Protein 7D18 (pdb70)

B-factor: mean 18.6, std 9.11, range [9.5, 63.04]

Solvent-accessible surface area: 12490 Å² total; per-residue (Å²): 156,174,188,93,102,90,165,125,101,84,42,160,5,75,0,114,30,0,46,76,15,0,110,95,0,14,80,41,0,55,61,0,57,4,70,8,96,9,7,56,111,0,12,48,20,0,70,90,58,0,99,55,0,69,92,98,69,65,33,46,66,8,127,20,76,6,56,18,75,49,35,140,30,80,0,78,0,1,0,0,51,3,74,25,153,88,114,6,10,0,0,0,0,0,4,0,2,5,13,50,61,35,96,124,71,105,3,14,0,0,0,4,0,0,0,0,0,0,0,0,0,16,0,0,50,24,8,80,68,80,78,15,113,8,10,16,0,33,0,0,0,0,0,0,9,9,10,8,122,77,99,48,98,103,8,3,13,12,0,0,83,51,0,0,44,70,3,57,167,90,20,24,21,168,88,10,63,0,0,0,1,1,9,2,0,0,7,127,112,9,21,0,3,82,0,68,60,3,31,92,56,0,3,93,25,0,113,76,0,1,119,78,34,66,22,62,85,61,16,33,144,57,90,54,60,11,109,2,1,0,48,3,0,34,161,100,66,9,31,0,0,1,0,1,1,45,49,4,21,78,168,67,205,90,45,100,70,1,42,28,61,37,44,76,0,36,27,84,34,3,23,18,114,3,0,32,2,0,0,11,0,0,10,17,0,16,90,18,1,34,149,133,59

Structure (mmCIF, N/CA/C/O backbone):
data_7D18
#
_entry.id   7D18
#
_cell.length_a   37.044
_cell.length_b   78.330
_cell.length_c   44.892
_cell.angle_alpha   90.000
_cell.angle_beta   111.150
_cell.angle_gamma   90.000
#
_symmetry.space_group_name_H-M   'P 1 21 1'
#
loop_
_entity.id
_entity.type
_entity.pdbx_description
1 polymer 'Peptidase M28'
2 non-polymer 'ZINC ION'
3 non-polymer 'SODIUM ION'
4 non-polymer 'SULFATE ION'
5 non-polymer GLYCEROL
6 non-polymer 2-AMINO-2-HYDROXYMETHYL-PROPANE-1,3-DIOL
7 water water
#
loop_
_atom_site.group_PDB
_atom_site.id
_atom_site.type_symbol
_atom_site.label_atom_id
_atom_site.label_alt_id
_atom_site.label_comp_id
_atom_site.label_asym_id
_atom_site.label_entity_id
_atom_site.label_seq_id
_atom_site.pdbx_PDB_ins_code
_atom_site.Cartn_x
_atom_site.Cartn_y
_atom_site.Cartn_z
_atom_site.occupancy
_atom_site.B_iso_or_equiv
_atom_site.auth_seq_id
_atom_site.auth_comp_id
_atom_site.auth_asym_id
_atom_site.auth_atom_id
_atom_site.pdbx_PDB_model_num
ATOM 1 N N . ALA A 1 1 ? 24.279 46.357 57.904 1.00 16.12 16 ALA A N 1
ATOM 2 C CA . ALA A 1 1 ? 23.144 46.502 56.992 1.00 16.21 16 ALA A CA 1
ATOM 3 C C . ALA A 1 1 ? 22.710 45.144 56.457 1.00 15.92 16 ALA A C 1
ATOM 4 O O . ALA A 1 1 ? 23.536 44.226 56.341 1.00 18.67 16 ALA A O 1
ATOM 6 N N . GLN A 1 2 ? 21.427 44.992 56.127 1.00 16.46 17 GLN A N 1
ATOM 7 C CA . GLN A 1 2 ? 20.997 43.722 55.565 1.00 19.30 17 GLN A CA 1
ATOM 8 C C . GLN A 1 2 ? 19.746 43.933 54.738 1.00 19.66 1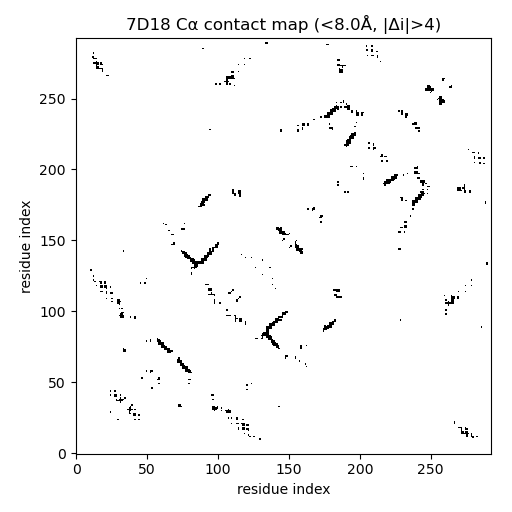7 GLN A C 1
ATOM 9 O O . GLN A 1 2 ? 18.993 44.892 54.942 1.00 20.91 17 GLN A O 1
ATOM 15 N N . LYS A 1 3 ? 19.545 43.021 53.792 1.00 21.87 18 LYS A N 1
ATOM 16 C CA . LYS A 1 3 ? 18.319 43.023 53.019 1.00 24.22 18 LYS A CA 1
ATOM 17 C C . LYS A 1 3 ? 17.141 42.770 53.945 1.00 25.28 18 LYS A C 1
ATOM 18 O O . LYS A 1 3 ? 17.247 42.046 54.939 1.00 25.92 18 LYS A O 1
ATOM 24 N N . ALA A 1 4 ? 16.014 43.383 53.622 1.00 24.21 19 ALA A N 1
ATOM 25 C CA . ALA A 1 4 ? 14.786 43.059 54.327 1.00 25.95 19 ALA A CA 1
ATOM 26 C C . ALA A 1 4 ? 14.408 41.615 54.009 1.00 28.65 19 ALA A C 1
ATOM 27 O O . ALA A 1 4 ? 14.441 41.212 52.840 1.00 31.63 19 ALA A O 1
ATOM 29 N N . PRO A 1 5 ? 14.082 40.798 55.006 1.00 30.93 20 PRO A N 1
ATOM 30 C CA . PRO A 1 5 ? 13.734 39.401 54.714 1.00 32.33 20 PRO A CA 1
ATOM 31 C C . PRO A 1 5 ? 12.404 39.302 53.975 1.00 32.89 20 PRO A C 1
ATOM 32 O O . PRO A 1 5 ? 11.478 40.079 54.216 1.00 31.59 20 PRO A O 1
ATOM 36 N N . ALA A 1 6 ? 12.323 38.343 53.051 1.00 34.65 21 ALA A N 1
ATOM 37 C CA . ALA A 1 6 ? 11.071 38.097 52.347 1.00 36.50 21 ALA A CA 1
ATOM 38 C C . ALA A 1 6 ? 10.050 37.522 53.317 1.00 36.98 21 ALA A C 1
ATOM 39 O O . ALA A 1 6 ? 10.379 36.686 54.163 1.00 36.62 21 ALA A O 1
ATOM 41 N N . GLN A 1 7 ? 8.807 37.983 53.205 1.00 38.07 22 GLN A N 1
ATOM 42 C CA . GLN A 1 7 ? 7.754 37.566 54.119 1.00 40.45 22 GLN A CA 1
ATOM 43 C C . GLN A 1 7 ? 6.823 36.529 53.513 1.00 41.84 22 GLN A C 1
ATOM 44 O O . GLN A 1 7 ? 5.932 36.030 54.211 1.00 44.03 22 GLN A O 1
ATOM 50 N N . ASN A 1 8 ? 7.008 36.195 52.241 1.00 41.58 23 ASN A N 1
ATOM 51 C CA . ASN A 1 8 ? 6.176 35.229 51.538 1.00 42.48 23 ASN A CA 1
ATOM 52 C C . ASN A 1 8 ? 7.047 34.108 50.990 1.00 41.03 23 ASN A C 1
ATOM 53 O O . ASN A 1 8 ? 8.189 34.341 50.588 1.00 42.12 23 ASN A O 1
ATOM 58 N N . SER A 1 9 ? 6.519 32.889 50.991 1.00 37.57 24 SER A N 1
ATOM 59 C CA . SER A 1 9 ? 7.253 31.770 50.418 1.00 34.83 24 SER A CA 1
ATOM 60 C C . SER A 1 9 ? 6.732 31.465 49.021 1.00 30.91 24 SER A C 1
ATOM 61 O O . SER A 1 9 ? 5.580 31.775 48.696 1.00 30.23 24 SER A O 1
ATOM 64 N N . PRO A 1 10 ? 7.553 30.862 48.161 1.00 27.96 25 PRO A N 1
ATOM 65 C CA . PRO A 1 10 ? 7.120 30.619 46.781 1.00 25.75 25 PRO A CA 1
ATOM 66 C C . PRO A 1 10 ? 6.019 29.572 46.689 1.00 24.14 25 PRO A C 1
ATOM 67 O O . PRO A 1 10 ? 5.916 28.654 47.509 1.00 23.25 25 PRO A O 1
ATOM 71 N N . ALA A 1 11 ? 5.190 29.721 45.661 1.00 21.85 26 ALA A N 1
ATOM 72 C CA . ALA A 1 11 ? 4.157 28.734 45.404 1.00 20.41 26 ALA A CA 1
ATOM 73 C C . ALA A 1 11 ? 4.785 27.378 45.115 1.00 17.89 26 ALA A C 1
ATOM 74 O O . ALA A 1 11 ? 5.892 27.273 44.578 1.00 17.27 26 ALA A O 1
ATOM 76 N N . ARG A 1 12 ? 4.068 26.333 45.475 1.00 18.03 27 ARG A N 1
ATOM 77 C CA . ARG A 1 12 ? 4.539 24.981 45.223 1.00 17.43 27 ARG A CA 1
ATOM 78 C C . ARG A 1 12 ? 4.151 24.505 43.825 1.00 15.43 27 ARG A C 1
ATOM 79 O O . ARG A 1 12 ? 3.077 24.825 43.316 1.00 16.61 27 ARG A O 1
ATOM 87 N N . PHE A 1 13 ? 5.018 23.688 43.226 1.00 15.01 28 PHE A N 1
ATOM 88 C CA . PHE A 1 13 ? 4.686 23.000 41.981 1.00 14.24 28 PHE A CA 1
ATOM 89 C C . PHE A 1 13 ? 3.472 22.086 42.171 1.00 14.75 28 PHE A C 1
ATOM 90 O O . PHE A 1 13 ? 3.257 21.515 43.247 1.00 15.23 28 PHE A O 1
ATOM 98 N N . ASN A 1 14 ? 2.673 21.933 41.107 1.00 14.28 29 ASN A N 1
ATOM 99 C CA . ASN A 1 14 ? 1.461 21.109 41.161 1.00 14.40 29 ASN A CA 1
ATOM 100 C C . ASN A 1 14 ? 1.696 19.763 40.460 1.00 13.16 29 ASN A C 1
ATOM 101 O O . ASN A 1 14 ? 1.463 19.603 39.255 1.00 13.09 29 ASN A O 1
ATOM 106 N N . GLY A 1 15 ? 2.103 18.765 41.245 1.00 13.88 30 GLY A N 1
ATOM 107 C CA . GLY A 1 15 ? 2.378 17.449 40.692 1.00 13.63 30 GLY A CA 1
ATOM 108 C C . GLY A 1 15 ? 1.144 16.730 40.178 1.00 13.40 30 GLY A C 1
ATOM 109 O O . GLY A 1 15 ? 1.220 15.985 39.190 1.00 12.78 30 GLY A O 1
ATOM 110 N N . GLN A 1 16 ? -0.009 16.943 40.823 1.00 12.20 31 GLN A N 1
ATOM 111 C CA . GLN A 1 16 ? -1.237 16.330 40.329 1.00 12.38 31 GLN A CA 1
ATOM 112 C C . GLN A 1 16 ? -1.594 16.867 38.954 1.00 12.42 31 GLN A C 1
ATOM 113 O O . GLN A 1 16 ? -2.029 16.111 38.077 1.00 12.38 31 GLN A O 1
ATOM 123 N N . ALA A 1 17 ? -1.417 18.177 38.741 1.00 12.00 32 ALA A N 1
ATOM 124 C CA . ALA A 1 17 ? -1.660 18.750 37.425 1.00 12.08 32 ALA A CA 1
ATOM 125 C C . ALA A 1 17 ? -0.724 18.143 36.381 1.00 11.50 32 ALA A C 1
ATOM 126 O O . ALA A 1 17 ? -1.147 17.873 35.247 1.00 11.67 32 ALA A O 1
ATOM 128 N N . ALA A 1 18 ? 0.544 17.902 36.745 1.00 12.16 33 ALA A N 1
ATOM 129 C CA . ALA A 1 18 ? 1.479 17.269 35.810 1.00 12.23 33 ALA A CA 1
ATOM 130 C C . ALA A 1 18 ? 1.046 15.842 35.477 1.00 11.50 33 ALA A C 1
ATOM 131 O O . ALA A 1 18 ? 1.143 15.420 34.327 1.00 11.47 33 ALA A O 1
ATOM 133 N N . TYR A 1 19 ? 0.542 15.097 36.466 1.00 11.74 34 TYR A N 1
ATOM 134 C CA . TYR A 1 19 ? 0.029 13.748 36.215 1.00 11.60 34 TYR A CA 1
ATOM 135 C C . TYR A 1 19 ? -1.155 13.793 35.245 1.00 11.46 34 TYR A C 1
ATOM 136 O O . TYR A 1 19 ? -1.220 13.030 34.268 1.00 11.71 34 TYR A O 1
ATOM 145 N N . ASN A 1 20 ? -2.101 14.704 35.494 1.00 11.68 35 ASN A N 1
ATOM 146 C CA . ASN A 1 20 ? -3.245 14.826 34.602 1.00 11.93 35 ASN A CA 1
ATOM 147 C C . ASN A 1 20 ? -2.808 15.191 33.185 1.00 11.83 35 ASN A C 1
ATOM 148 O O . ASN A 1 20 ? -3.331 14.641 32.202 1.00 11.75 35 ASN A O 1
ATOM 153 N N . LEU A 1 21 ? -1.823 16.092 33.059 1.00 10.72 36 LEU A N 1
ATOM 154 C CA . LEU A 1 21 ? -1.304 16.446 31.741 1.00 11.19 36 LEU A CA 1
ATOM 155 C C . LEU A 1 21 ? -0.669 15.245 31.055 1.00 10.75 36 LEU A C 1
ATOM 156 O O . LEU A 1 21 ? -0.751 15.130 29.829 1.00 11.77 36 LEU A O 1
ATOM 161 N N . THR A 1 22 ? -0.031 14.343 31.815 1.00 10.89 37 THR A N 1
ATOM 162 C CA . THR A 1 22 ? 0.529 13.144 31.190 1.00 11.07 37 THR A CA 1
ATOM 163 C C . THR A 1 22 ? -0.580 12.295 30.610 1.00 10.61 37 THR A C 1
ATOM 164 O O . THR A 1 22 ? -0.476 11.804 29.481 1.00 11.35 37 THR A O 1
ATOM 168 N N . ARG A 1 23 ? -1.653 12.092 31.393 1.00 11.09 38 ARG A N 1
ATOM 169 C CA . ARG A 1 23 ? -2.785 11.321 30.876 1.00 11.78 38 ARG A CA 1
ATOM 170 C C . ARG A 1 23 ? -3.339 11.964 29.612 1.00 11.48 38 ARG A C 1
ATOM 171 O O . ARG A 1 23 ? -3.655 11.275 28.636 1.00 12.01 38 ARG A O 1
ATOM 179 N N . GLN A 1 24 ? -3.482 13.288 29.615 1.00 11.14 39 GLN A N 1
ATOM 180 C CA . GLN A 1 24 ? -4.057 13.950 28.447 1.00 11.79 39 GLN A CA 1
ATOM 181 C C . GLN A 1 24 ? -3.135 13.856 27.236 1.00 11.04 39 GLN A C 1
ATOM 182 O O . GLN A 1 24 ? -3.599 13.703 26.096 1.00 11.97 39 GLN A O 1
ATOM 188 N N . TYR A 1 25 ? -1.822 13.942 27.458 1.00 11.45 40 TYR A N 1
ATOM 189 C CA . TYR A 1 25 ? -0.870 13.867 26.353 1.00 10.45 40 TYR A CA 1
ATOM 190 C C . TYR A 1 25 ? -0.890 12.488 25.718 1.00 10.78 40 TYR A C 1
ATOM 191 O O . TYR A 1 25 ? -0.947 12.372 24.490 1.00 11.25 40 TYR A O 1
ATOM 200 N N . ILE A 1 26 ? -0.907 11.434 26.545 1.00 11.41 41 ILE A N 1
ATOM 201 C CA . ILE A 1 26 ? -0.966 10.076 26.020 1.00 12.66 41 ILE A CA 1
ATOM 202 C C . ILE A 1 26 ? -2.302 9.819 25.329 1.00 13.12 41 ILE A C 1
ATOM 203 O O . ILE A 1 26 ? -2.360 9.116 24.312 1.00 13.80 41 ILE A O 1
ATOM 208 N N . ALA A 1 27 ? -3.399 10.373 25.860 1.00 12.72 42 ALA A N 1
ATOM 209 C CA . ALA A 1 27 ? -4.686 10.230 25.178 1.00 13.02 42 ALA A CA 1
ATOM 210 C C . ALA A 1 27 ? -4.671 10.896 23.811 1.00 13.85 42 ALA A C 1
ATOM 211 O O . ALA A 1 27 ? -5.244 10.371 22.846 1.00 15.19 42 ALA A O 1
ATOM 213 N N . ALA A 1 28 ? -4.052 12.082 23.723 1.00 13.01 43 ALA A N 1
ATOM 214 C CA . ALA A 1 28 ? -4.083 12.857 22.487 1.00 13.00 43 ALA A CA 1
ATOM 215 C C . ALA A 1 28 ? -3.128 12.310 21.440 1.00 12.66 43 ALA A C 1
ATOM 216 O O . ALA A 1 28 ? -3.395 12.427 20.233 1.00 13.32 43 ALA A O 1
ATOM 218 N N . ALA A 1 29 ? -1.997 11.744 21.873 1.00 12.34 44 ALA A N 1
ATOM 219 C CA . ALA A 1 29 ? -0.911 11.398 20.954 1.00 12.14 44 ALA A CA 1
ATOM 220 C C . ALA A 1 29 ? -0.169 10.183 21.493 1.00 11.76 44 ALA A C 1
ATOM 221 O O . ALA A 1 29 ? 0.984 10.279 21.918 1.00 12.60 44 ALA A O 1
ATOM 223 N N . PRO A 1 30 ? -0.809 9.006 21.485 1.00 12.70 45 PRO A N 1
ATOM 224 C CA . PRO A 1 30 ? -0.162 7.868 22.156 1.00 12.54 45 PRO A CA 1
ATOM 225 C C . PRO A 1 30 ? 1.103 7.396 21.472 1.00 11.89 45 PRO A C 1
ATOM 226 O O . PRO A 1 30 ? 2.103 7.138 22.153 1.00 13.38 45 PRO A O 1
ATOM 230 N N . LYS A 1 31 ? 1.093 7.283 20.153 1.00 12.29 46 LYS A N 1
ATOM 231 C CA . LYS A 1 31 ? 2.268 6.847 19.403 1.00 13.41 46 LYS A CA 1
ATOM 232 C C . LYS A 1 31 ? 2.779 8.051 18.623 1.00 14.98 46 LYS A C 1
ATOM 233 O O . LYS A 1 31 ? 2.009 8.688 17.896 1.00 18.01 46 LYS A O 1
ATOM 239 N N . ARG A 1 32 ? 4.054 8.402 18.829 1.00 13.34 47 ARG A N 1
ATOM 240 C CA . ARG A 1 32 ? 4.559 9.718 18.420 1.00 14.23 47 ARG A CA 1
ATOM 241 C C . ARG A 1 32 ? 5.915 9.606 17.740 1.00 11.76 47 ARG A C 1
ATOM 242 O O . ARG A 1 32 ? 6.826 10.386 18.031 1.00 12.84 47 ARG A O 1
ATOM 250 N N . TRP A 1 33 ? 6.098 8.650 16.836 1.00 11.29 48 TRP A N 1
ATOM 251 C CA . TRP A 1 33 ? 7.401 8.533 16.199 1.00 11.65 48 TRP A CA 1
ATOM 252 C C . TRP A 1 33 ? 7.543 9.582 15.101 1.00 12.44 48 TRP A C 1
ATOM 253 O O . TRP A 1 33 ? 6.557 10.083 14.552 1.00 12.29 48 TRP A O 1
ATOM 264 N N . VAL A 1 34 ? 8.794 9.947 14.812 1.00 12.18 49 VAL A N 1
ATOM 265 C CA . VAL A 1 34 ? 9.065 11.013 13.850 1.00 12.79 49 VAL A CA 1
ATOM 266 C C . VAL A 1 34 ? 8.441 10.685 12.504 1.00 15.16 49 VAL A C 1
ATOM 267 O O . VAL A 1 34 ? 8.652 9.597 11.950 1.00 15.43 49 VAL A O 1
ATOM 271 N N . GLY A 1 35 ? 7.655 11.634 11.981 1.00 16.17 50 GLY A N 1
ATOM 272 C CA . GLY A 1 35 ? 6.982 11.493 10.708 1.00 17.64 50 GLY A CA 1
ATOM 273 C C . GLY A 1 35 ? 5.535 11.068 10.801 1.00 17.51 50 GLY A C 1
ATOM 274 O O . GLY A 1 35 ? 4.815 11.159 9.801 1.00 20.42 50 GLY A O 1
ATOM 275 N N . SER A 1 36 ? 5.081 10.638 11.957 1.00 15.85 51 SER A N 1
ATOM 276 C CA . SER A 1 36 ? 3.760 10.047 12.073 1.00 16.40 51 SER A CA 1
ATOM 277 C C . SER A 1 36 ? 2.703 11.110 12.364 1.00 16.51 51 SER A C 1
ATOM 278 O O . SER A 1 36 ? 3.001 12.204 12.868 1.00 15.48 51 SER A O 1
ATOM 281 N N . PRO A 1 37 ? 1.439 10.793 12.091 1.00 19.66 52 PRO A N 1
ATOM 282 C CA . PRO A 1 37 ? 0.358 11.702 12.494 1.00 19.64 52 PRO A CA 1
ATOM 283 C C . PRO A 1 37 ? 0.306 11.898 13.993 1.00 17.08 52 PRO A C 1
ATOM 284 O O . PRO A 1 37 ? -0.015 12.997 14.459 1.00 16.37 52 PRO A O 1
ATOM 288 N N . GLY A 1 38 ? 0.643 10.858 14.763 1.00 15.96 53 GLY A N 1
ATOM 289 C CA . GLY A 1 38 ? 0.678 10.995 16.209 1.00 13.99 53 GLY A CA 1
ATOM 290 C C . GLY A 1 38 ? 1.696 12.019 16.671 1.00 12.64 53 GLY A C 1
ATOM 291 O O . GLY A 1 38 ? 1.454 12.764 17.623 1.00 13.15 53 GLY A O 1
ATOM 292 N N . HIS A 1 39 ? 2.865 12.043 16.032 1.00 12.26 54 HIS A N 1
ATOM 293 C CA . HIS A 1 39 ? 3.858 13.068 16.349 1.00 11.98 54 HIS A CA 1
ATOM 294 C C . HIS A 1 39 ? 3.283 14.464 16.117 1.00 11.54 54 HIS A C 1
ATOM 295 O O . HIS A 1 39 ? 3.487 15.380 16.924 1.00 12.74 54 HIS A O 1
ATOM 302 N N . ALA A 1 40 ? 2.561 14.650 15.007 1.00 12.44 55 ALA A N 1
ATOM 303 C CA . ALA A 1 40 ? 1.955 15.953 14.745 1.00 13.64 55 ALA A CA 1
ATOM 304 C C . ALA A 1 40 ? 0.921 16.316 15.805 1.00 12.56 55 ALA A C 1
ATOM 305 O O . ALA A 1 40 ? 0.823 17.486 16.210 1.00 13.30 55 ALA A O 1
ATOM 307 N N . LYS A 1 41 ? 0.158 15.325 16.289 1.00 12.96 56 LYS A N 1
ATOM 308 C CA . LYS A 1 41 ? -0.803 15.592 17.360 1.00 12.70 56 LYS A CA 1
ATOM 309 C C . LYS A 1 41 ? -0.098 15.949 18.666 1.00 11.72 56 LYS A C 1
ATOM 310 O O . LYS A 1 41 ? -0.607 16.769 19.444 1.00 11.95 56 LYS A O 1
ATOM 316 N N . ALA A 1 42 ? 1.070 15.337 18.923 1.00 11.78 57 ALA A N 1
ATOM 317 C CA . ALA A 1 42 ? 1.861 15.688 20.103 1.00 11.77 57 ALA A CA 1
ATOM 318 C C . ALA A 1 42 ? 2.324 17.135 20.015 1.00 11.16 57 ALA A C 1
ATOM 319 O O . ALA A 1 42 ? 2.260 17.886 21.000 1.00 11.34 57 ALA A O 1
ATOM 321 N N . GLU A 1 43 ? 2.802 17.538 18.832 1.00 11.44 58 GLU A N 1
ATOM 322 C CA . GLU A 1 43 ? 3.233 18.919 18.647 1.00 11.80 58 GLU A CA 1
ATOM 323 C C . GLU A 1 43 ? 2.066 19.877 18.828 1.00 11.73 58 GLU A C 1
ATOM 324 O O . GLU A 1 43 ? 2.219 20.947 19.436 1.00 12.47 58 GLU A O 1
ATOM 330 N N . ALA A 1 44 ? 0.887 19.513 18.299 1.00 11.87 59 ALA A N 1
ATOM 331 C CA . ALA A 1 44 ? -0.288 20.363 18.485 1.00 12.37 59 ALA A CA 1
ATOM 332 C C . ALA A 1 44 ? -0.651 20.478 19.961 1.00 11.31 59 ALA A C 1
ATOM 333 O O . ALA A 1 44 ? -1.060 21.549 20.420 1.00 12.28 59 ALA A O 1
ATOM 335 N N . PHE A 1 45 ? -0.515 19.387 20.720 1.00 11.44 60 PHE A N 1
ATOM 336 C CA . PHE A 1 45 ? -0.816 19.431 22.145 1.00 11.80 60 PHE A CA 1
ATOM 337 C C . PHE A 1 45 ? 0.116 20.406 22.854 1.00 11.60 60 PHE A C 1
ATOM 338 O O . PHE A 1 45 ? -0.320 21.235 23.666 1.00 12.39 60 PHE A O 1
ATOM 346 N N . ILE A 1 46 ? 1.415 20.330 22.547 1.00 11.35 61 ILE A N 1
ATOM 347 C CA . ILE A 1 46 ? 2.367 21.259 23.155 1.00 11.53 61 ILE A CA 1
ATOM 348 C C . ILE A 1 46 ? 1.986 22.700 22.817 1.00 11.60 61 ILE A C 1
ATOM 349 O O . ILE A 1 46 ? 1.836 23.550 23.703 1.00 11.62 61 ILE A O 1
ATOM 354 N N . LYS A 1 47 ? 1.780 22.982 21.524 1.00 11.56 62 LYS A N 1
ATOM 355 C CA . LYS A 1 47 ? 1.433 24.340 21.108 1.00 12.55 62 LYS A CA 1
ATOM 356 C C . LYS A 1 47 ? 0.151 24.825 21.767 1.00 12.29 62 LYS A C 1
ATOM 357 O O . LYS A 1 47 ? 0.064 25.988 22.198 1.00 13.35 62 LYS A O 1
ATOM 363 N N . ASP A 1 48 ? -0.850 23.945 21.874 1.00 12.11 63 ASP A N 1
ATOM 364 C CA . ASP A 1 48 ? -2.123 24.332 22.470 1.00 12.94 63 ASP A CA 1
ATOM 365 C C . ASP A 1 48 ? -1.981 24.688 23.937 1.00 12.51 63 ASP A C 1
ATOM 366 O O . ASP A 1 48 ? -2.893 25.314 24.489 1.00 13.76 63 ASP A O 1
ATOM 371 N N . HIS A 1 49 ? -0.908 24.233 24.591 1.00 11.12 64 HIS A N 1
ATOM 372 C CA . HIS A 1 49 ? -0.686 24.563 25.990 1.00 12.10 64 HIS A CA 1
ATOM 373 C C . HIS A 1 49 ? 0.232 25.759 26.191 1.00 11.85 64 HIS A C 1
ATOM 374 O O . HIS A 1 49 ? 0.571 26.081 27.334 1.00 13.72 64 HIS A O 1
ATOM 381 N N . PHE A 1 50 ? 0.598 26.445 25.112 1.00 11.65 65 PHE A N 1
ATOM 382 C CA . PHE A 1 50 ? 1.448 27.628 25.183 1.00 11.57 65 PHE A CA 1
ATOM 383 C C . PHE A 1 50 ? 0.869 28.774 24.354 1.00 12.32 65 PHE A C 1
ATOM 384 O O . PHE A 1 50 ? 1.607 29.593 23.807 1.00 13.07 65 PHE A O 1
ATOM 392 N N . LYS A 1 51 ? -0.454 28.843 24.249 1.00 13.02 66 LYS A N 1
ATOM 393 C CA . LYS A 1 51 ? -1.070 29.918 23.474 1.00 13.91 66 LYS A CA 1
ATOM 394 C C . LYS A 1 51 ? -0.678 31.310 23.960 1.00 14.14 66 LYS A C 1
ATOM 395 O O . LYS A 1 51 ? -0.388 32.174 23.113 1.00 15.33 66 LYS A O 1
ATOM 404 N N . PRO A 1 52 ? -0.614 31.597 25.263 1.00 14.34 67 PRO A N 1
ATOM 405 C CA . PRO A 1 52 ? -0.191 32.949 25.657 1.00 14.31 67 PRO A CA 1
ATOM 406 C C . PRO A 1 52 ? 1.216 33.276 25.196 1.00 13.22 67 PRO A C 1
ATOM 407 O O . PRO A 1 52 ? 1.473 34.390 24.717 1.00 15.35 67 PRO A O 1
ATOM 411 N N . GLU A 1 53 ? 2.131 32.321 25.318 1.00 12.79 68 GLU A N 1
ATOM 412 C CA . GLU A 1 53 ? 3.511 32.549 24.915 1.00 12.89 68 GLU A CA 1
ATOM 413 C C . GLU A 1 53 ? 3.622 32.734 23.409 1.00 12.81 68 GLU A C 1
ATOM 414 O O . GLU A 1 53 ? 4.415 33.557 22.941 1.00 14.27 68 GLU A O 1
ATOM 420 N N . ILE A 1 54 ? 2.828 31.985 22.633 1.00 12.69 69 ILE A N 1
ATOM 421 C CA . ILE A 1 54 ? 2.790 32.196 21.190 1.00 13.44 69 ILE A CA 1
ATOM 422 C C . ILE A 1 54 ? 2.328 33.614 20.881 1.00 14.26 69 ILE A C 1
ATOM 423 O O . ILE A 1 54 ? 2.934 34.313 20.068 1.00 16.37 69 ILE A O 1
ATOM 428 N N . ALA A 1 55 ? 1.273 34.075 21.558 1.00 14.96 70 ALA A N 1
ATOM 429 C CA . ALA A 1 55 ? 0.761 35.424 21.314 1.00 15.95 70 ALA A CA 1
ATOM 430 C C . ALA A 1 55 ? 1.773 36.504 21.701 1.00 15.87 70 ALA A C 1
ATOM 431 O O . ALA A 1 55 ? 1.719 37.626 21.173 1.00 16.99 70 ALA A O 1
ATOM 433 N N . GLN A 1 56 ? 2.679 36.202 22.638 1.00 16.66 71 GLN A N 1
ATOM 434 C CA . GLN A 1 56 ? 3.663 37.146 23.146 1.00 18.01 71 GLN A CA 1
ATOM 435 C C . GLN A 1 56 ? 4.965 37.122 22.361 1.00 17.88 71 GLN A C 1
ATOM 436 O O . GLN A 1 56 ? 5.851 37.929 22.650 1.00 20.72 71 GLN A O 1
ATOM 442 N N . GLY A 1 57 ? 5.117 36.215 21.399 1.00 16.12 72 GLY A N 1
ATOM 443 C CA . GLY A 1 57 ? 6.379 36.077 20.706 1.00 15.25 72 GLY A CA 1
ATOM 444 C C . GLY A 1 57 ? 7.437 35.329 21.485 1.00 14.20 72 GLY A C 1
ATOM 445 O O . GLY A 1 57 ? 8.628 35.447 21.179 1.00 16.55 72 GLY A O 1
ATOM 446 N N . ARG A 1 58 ? 7.038 34.543 22.480 1.00 12.80 73 ARG A N 1
ATOM 447 C CA . ARG A 1 58 ? 7.970 33.828 23.344 1.00 11.79 73 ARG A CA 1
ATOM 448 C C . ARG A 1 58 ? 7.995 32.328 23.062 1.00 12.04 73 ARG A C 1
ATOM 449 O O . ARG A 1 58 ? 8.495 31.567 23.885 1.00 14.30 73 ARG A O 1
ATOM 457 N N . PHE A 1 59 ? 7.526 31.899 21.898 1.00 11.94 74 PHE A N 1
ATOM 458 C CA . PHE A 1 59 ? 7.470 30.487 21.536 1.00 12.23 74 PHE A CA 1
ATOM 459 C C . PHE A 1 59 ? 8.180 30.315 20.204 1.00 13.73 74 PHE A C 1
ATOM 460 O O . PHE A 1 59 ? 7.800 30.949 19.216 1.00 17.10 74 PHE A O 1
ATOM 468 N N . GLU A 1 60 ? 9.204 29.468 20.169 1.00 12.47 75 GLU A N 1
ATOM 469 C CA . GLU A 1 60 ? 10.007 29.255 18.975 1.00 12.68 75 GLU A CA 1
ATOM 470 C C . GLU A 1 60 ? 9.862 27.821 18.488 1.00 13.27 75 GLU A C 1
ATOM 471 O O . GLU A 1 60 ? 9.966 26.874 19.273 1.00 13.03 75 GLU A O 1
ATOM 477 N N . THR A 1 61 ? 9.633 27.672 17.189 1.00 13.85 76 THR A N 1
ATOM 478 C CA . THR A 1 61 ? 9.673 26.379 16.507 1.00 15.30 76 THR A CA 1
ATOM 479 C C . THR A 1 61 ? 11.013 26.306 15.797 1.00 16.11 76 THR A C 1
ATOM 480 O O . THR A 1 61 ? 11.312 27.163 14.965 1.00 18.54 76 THR A O 1
ATOM 484 N N . ASP A 1 62 ? 11.827 25.317 16.144 1.00 15.45 77 ASP A N 1
ATOM 485 C CA . ASP A 1 62 ? 13.157 25.127 15.585 1.00 15.80 77 ASP A CA 1
ATOM 486 C C . ASP A 1 62 ? 13.078 23.861 14.730 1.00 15.38 77 ASP A C 1
ATOM 487 O O . ASP A 1 62 ? 13.227 22.747 15.234 1.00 15.02 77 ASP A O 1
ATOM 492 N N . ARG A 1 63 ? 12.794 24.039 13.440 1.00 15.55 78 ARG A N 1
ATOM 493 C CA . ARG A 1 63 ? 12.600 22.934 12.504 1.00 15.74 78 ARG A CA 1
ATOM 494 C C . ARG A 1 63 ? 13.890 22.667 11.735 1.00 16.27 78 ARG A C 1
ATOM 495 O O . ARG A 1 63 ? 14.628 23.597 11.408 1.00 18.70 78 ARG A O 1
ATOM 503 N N . PHE A 1 64 ? 14.190 21.393 11.494 1.00 14.65 79 PHE A N 1
ATOM 504 C CA . PHE A 1 64 ? 15.383 21.047 10.724 1.00 14.84 79 PHE A CA 1
ATOM 505 C C . PHE A 1 64 ? 15.171 19.695 10.064 1.00 13.38 79 PHE A C 1
ATOM 506 O O . PHE A 1 64 ? 14.263 18.941 10.417 1.00 13.87 79 PHE A O 1
ATOM 514 N N . THR A 1 65 ? 16.016 19.390 9.084 1.00 14.46 80 THR A N 1
ATOM 515 C CA . THR A 1 65 ? 15.970 18.110 8.392 1.00 15.42 80 THR A CA 1
ATOM 516 C C . THR A 1 65 ? 17.131 17.258 8.890 1.00 14.03 80 THR A C 1
ATOM 517 O O . THR A 1 65 ? 18.297 17.604 8.674 1.00 16.06 80 THR A O 1
ATOM 521 N N . ALA A 1 66 ? 16.816 16.150 9.561 1.00 13.92 81 ALA A N 1
ATOM 522 C CA . ALA A 1 66 ? 17.828 15.270 10.115 1.00 14.13 81 ALA A CA 1
ATOM 523 C C . ALA A 1 66 ? 18.189 14.199 9.088 1.00 13.66 81 ALA A C 1
ATOM 524 O O . ALA A 1 66 ? 17.321 13.657 8.400 1.00 13.96 81 ALA A O 1
ATOM 526 N N . GLY A 1 67 ? 19.477 13.891 8.982 1.00 14.60 82 GLY A N 1
ATOM 527 C CA . GLY A 1 67 ? 19.934 12.751 8.204 1.00 14.56 82 GLY A CA 1
ATOM 528 C C . GLY A 1 67 ? 19.952 11.537 9.110 1.00 14.17 82 GLY A C 1
ATOM 529 O O . GLY A 1 67 ? 20.654 11.548 10.122 1.00 16.43 82 GLY A O 1
ATOM 530 N N . THR A 1 68 ? 19.167 10.508 8.810 1.00 14.25 83 THR A N 1
ATOM 531 C CA . THR A 1 68 ? 19.024 9.360 9.693 1.00 14.80 83 THR A CA 1
ATOM 532 C C . THR A 1 68 ? 19.182 8.092 8.878 1.00 15.81 83 THR A C 1
ATOM 533 O O . THR A 1 68 ? 19.135 8.124 7.643 1.00 16.20 83 THR A O 1
ATOM 537 N N . PRO A 1 69 ? 19.321 6.935 9.544 1.00 16.59 84 PRO A N 1
ATOM 538 C CA . PRO A 1 69 ? 19.332 5.664 8.799 1.00 17.29 84 PRO A CA 1
ATOM 539 C C . PRO A 1 69 ? 18.031 5.379 8.063 1.00 18.14 84 PRO A C 1
ATOM 540 O O . PRO A 1 69 ? 18.012 4.503 7.189 1.00 21.50 84 PRO A O 1
ATOM 544 N N . ALA A 1 70 ? 16.941 6.061 8.402 1.00 16.68 85 ALA A N 1
ATOM 545 C CA . ALA A 1 70 ? 15.688 5.920 7.676 1.00 17.77 85 ALA A CA 1
ATOM 546 C C . ALA A 1 70 ? 15.543 6.948 6.562 1.00 18.54 85 ALA A C 1
ATOM 547 O O . ALA A 1 70 ? 14.488 7.012 5.919 1.00 22.10 85 ALA A O 1
ATOM 549 N N . GLY A 1 71 ? 16.572 7.748 6.317 1.00 16.54 86 GLY A N 1
ATOM 550 C CA . GLY A 1 71 ? 16.506 8.798 5.323 1.00 16.74 86 GLY A CA 1
ATOM 551 C C . GLY A 1 71 ? 16.409 10.172 5.968 1.00 15.79 86 GLY A C 1
ATOM 552 O O . GLY A 1 71 ? 16.615 10.349 7.179 1.00 15.43 86 GLY A O 1
ATOM 553 N N . LEU A 1 72 ? 16.093 11.164 5.137 1.00 14.52 87 LEU A N 1
ATOM 554 C CA . LEU A 1 72 ? 15.872 12.513 5.650 1.00 14.75 87 LEU A CA 1
ATOM 555 C C . LEU A 1 72 ? 14.547 12.555 6.397 1.00 14.06 87 LEU A C 1
ATOM 556 O O . LEU A 1 72 ? 13.522 12.116 5.874 1.00 17.41 87 LEU A O 1
ATOM 561 N N . LEU A 1 73 ? 14.561 13.085 7.615 1.00 13.49 88 LEU A N 1
ATOM 562 C CA . LEU A 1 73 ? 13.348 13.199 8.427 1.00 14.57 88 LEU A CA 1
ATOM 563 C C . LEU A 1 73 ? 13.250 14.607 8.989 1.00 13.79 88 LEU A C 1
ATOM 564 O O . LEU A 1 73 ? 14.204 15.104 9.586 1.00 15.17 88 LEU A O 1
ATOM 569 N N . GLU A 1 74 ? 12.098 15.237 8.838 1.00 14.82 89 GLU A N 1
ATOM 570 C CA . GLU A 1 74 ? 11.902 16.550 9.428 1.00 15.18 89 GLU A CA 1
ATOM 571 C C . GLU A 1 74 ? 11.667 16.407 10.924 1.00 13.93 89 GLU A C 1
ATOM 572 O O . GLU A 1 74 ? 10.899 15.546 11.358 1.00 14.98 89 GLU A O 1
ATOM 578 N N . MET A 1 75 ? 12.341 17.248 11.706 1.00 12.49 90 MET A N 1
ATOM 579 C CA . MET A 1 75 ? 12.204 17.266 13.147 1.00 12.04 90 MET A CA 1
ATOM 580 C C . MET A 1 75 ? 11.942 18.686 13.615 1.00 12.37 90 MET A C 1
ATOM 581 O O . MET A 1 75 ? 12.310 19.656 12.949 1.00 14.26 90 MET A O 1
ATOM 586 N N . ARG A 1 76 ? 11.303 18.799 14.780 1.00 12.79 91 ARG A N 1
ATOM 587 C CA . ARG A 1 76 ? 10.932 20.103 15.331 1.00 12.37 91 ARG A CA 1
ATOM 588 C C . ARG A 1 76 ? 11.211 20.138 16.825 1.00 11.01 91 ARG A C 1
ATOM 589 O O . ARG A 1 76 ? 10.616 19.377 17.597 1.00 12.10 91 ARG A O 1
ATOM 602 N N . ASN A 1 77 ? 12.122 21.017 17.240 1.00 11.47 92 ASN A N 1
ATOM 603 C CA . ASN A 1 77 ? 12.239 21.350 18.654 1.00 10.71 92 ASN A CA 1
ATOM 604 C C . ASN A 1 77 ? 11.337 22.536 18.935 1.00 10.84 92 ASN A C 1
ATOM 605 O O . ASN A 1 77 ? 11.110 23.369 18.057 1.00 12.90 92 ASN A O 1
ATOM 610 N N . TYR A 1 78 ? 10.874 22.647 20.176 1.00 10.86 93 TYR A N 1
ATOM 611 C CA . TYR A 1 78 ? 10.086 23.801 20.601 1.00 10.78 93 TYR A CA 1
ATOM 612 C C . TYR A 1 78 ? 10.762 24.439 21.801 1.00 10.98 93 TYR A C 1
ATOM 613 O O . TYR A 1 78 ? 11.145 23.730 22.731 1.00 11.92 93 TYR A O 1
ATOM 622 N N . ILE A 1 79 ? 10.913 25.762 21.789 1.00 11.56 94 ILE A N 1
ATOM 623 C CA . ILE A 1 79 ? 11.553 26.482 22.888 1.00 11.37 94 ILE A CA 1
ATOM 624 C C . ILE A 1 79 ? 10.583 27.552 23.382 1.00 11.18 94 ILE A C 1
ATOM 625 O O . ILE A 1 79 ? 10.098 28.368 22.597 1.00 13.04 94 ILE A O 1
ATOM 630 N N . VAL A 1 80 ? 10.289 27.540 24.676 1.00 10.34 95 VAL A N 1
ATOM 631 C CA . VAL A 1 80 ? 9.362 28.494 25.281 1.00 10.20 95 VAL A CA 1
ATOM 632 C C . VAL A 1 80 ? 10.163 29.339 26.258 1.00 10.41 95 VAL A C 1
ATOM 633 O O . VAL A 1 80 ? 10.774 28.803 27.182 1.00 11.72 95 VAL A O 1
ATOM 637 N N . ARG A 1 81 ? 10.133 30.653 26.093 1.00 10.20 96 ARG A N 1
ATOM 638 C CA . ARG A 1 81 ? 10.970 31.524 26.917 1.00 11.20 96 ARG A CA 1
ATOM 639 C C . ARG A 1 81 ? 10.155 32.255 27.972 1.00 11.93 96 ARG A C 1
ATOM 640 O O . ARG A 1 81 ? 9.092 32.812 27.670 1.00 13.74 96 ARG A O 1
ATOM 652 N N . TYR A 1 82 ? 10.668 32.250 29.202 1.00 11.08 97 TYR A N 1
ATOM 653 C CA . TYR A 1 82 ? 10.144 33.025 30.326 1.00 11.96 97 TYR A CA 1
ATOM 654 C C . TYR A 1 82 ? 11.261 33.969 30.750 1.00 11.71 97 TYR A C 1
ATOM 655 O O . TYR A 1 82 ? 12.110 33.617 31.588 1.00 11.89 97 TYR A O 1
ATOM 664 N N . PRO A 1 83 ? 11.316 35.164 30.165 1.00 11.79 98 PRO A N 1
ATOM 665 C CA . PRO A 1 83 ? 12.405 36.086 30.496 1.00 12.27 98 PRO A CA 1
ATOM 666 C C . PRO A 1 83 ? 12.384 36.436 31.967 1.00 12.17 98 PRO A C 1
ATOM 667 O O . PRO A 1 83 ? 11.318 36.596 32.574 1.00 13.16 98 PRO A O 1
ATOM 671 N N . GLY A 1 84 ? 13.574 36.569 32.525 1.00 12.93 99 GLY A N 1
ATOM 672 C CA . GLY A 1 84 ? 13.765 36.909 33.910 1.00 12.56 99 GLY A CA 1
ATOM 673 C C . GLY A 1 84 ? 14.089 38.371 34.089 1.00 13.92 99 GLY A C 1
ATOM 674 O O . GLY A 1 84 ? 13.710 39.229 33.280 1.00 16.56 99 GLY A O 1
ATOM 675 N N . LYS A 1 85 ? 14.757 38.669 35.197 1.00 14.83 100 LYS A N 1
ATOM 676 C CA . LYS A 1 85 ? 15.098 40.038 35.543 1.00 19.26 100 LYS A CA 1
ATOM 677 C C . LYS A 1 85 ? 16.594 40.278 35.552 1.00 19.26 100 LYS A C 1
ATOM 678 O O . LYS A 1 85 ? 17.026 41.398 35.838 1.00 21.99 100 LYS A O 1
ATOM 684 N N . LYS A 1 86 ? 17.397 39.269 35.247 1.00 18.23 101 LYS A N 1
ATOM 685 C CA . LYS A 1 86 ? 18.831 39.452 35.117 1.00 18.52 101 LYS A CA 1
ATOM 686 C C . LYS A 1 86 ? 19.334 38.598 33.966 1.00 17.90 101 LYS A C 1
ATOM 687 O O . LYS A 1 86 ? 18.712 37.601 33.581 1.00 17.61 101 LYS A O 1
ATOM 693 N N . ASP A 1 87 ? 20.470 39.011 33.413 1.00 17.87 102 ASP A N 1
ATOM 694 C CA . ASP A 1 87 ? 21.031 38.357 32.243 1.00 17.89 102 ASP A CA 1
ATOM 695 C C . ASP A 1 87 ? 21.502 36.946 32.582 1.00 15.27 102 ASP A C 1
ATOM 696 O O . ASP A 1 87 ? 22.170 36.729 33.591 1.00 18.73 102 ASP A O 1
ATOM 701 N N . GLY A 1 88 ? 21.139 35.984 31.743 1.00 14.35 103 GLY A N 1
ATOM 702 C CA . GLY A 1 88 ? 21.495 34.586 31.941 1.00 13.28 103 GLY A CA 1
ATOM 703 C C . GLY A 1 88 ? 20.245 33.735 31.862 1.00 12.54 103 GLY A C 1
ATOM 704 O O . GLY A 1 88 ? 19.134 34.194 32.136 1.00 13.44 103 GLY A O 1
ATOM 705 N N . VAL A 1 89 ? 20.430 32.465 31.499 1.00 13.07 104 VAL A N 1
ATOM 706 C CA . VAL A 1 89 ? 19.325 31.566 31.178 1.00 12.46 104 VAL A CA 1
ATOM 707 C C . VAL A 1 89 ? 19.540 30.224 31.860 1.00 11.36 104 VAL A C 1
ATOM 708 O O . VAL A 1 89 ? 20.638 29.661 31.812 1.00 12.74 104 VAL A O 1
ATOM 712 N N . ILE A 1 90 ? 18.477 29.690 32.447 1.00 11.46 105 ILE A N 1
ATOM 713 C CA . ILE A 1 90 ? 18.423 28.296 32.888 1.00 10.65 105 ILE A CA 1
ATOM 714 C C . ILE A 1 90 ? 17.503 27.580 31.910 1.00 11.16 105 ILE A C 1
ATOM 715 O O . ILE A 1 90 ? 16.350 27.997 31.721 1.00 11.85 105 ILE A O 1
ATOM 720 N N . VAL A 1 91 ? 18.012 26.535 31.268 1.00 10.82 106 VAL A N 1
ATOM 721 C CA . VAL A 1 91 ? 17.218 25.745 30.328 1.00 10.92 106 VAL A CA 1
ATOM 722 C C . VAL A 1 91 ? 16.710 24.497 31.039 1.00 10.44 106 VAL A C 1
ATOM 723 O O . VAL A 1 91 ? 17.490 23.794 31.690 1.00 12.16 106 VAL A O 1
ATOM 727 N N . LEU A 1 92 ? 15.415 24.215 30.907 1.00 10.16 107 LEU A N 1
ATOM 728 C CA . LEU A 1 92 ? 14.833 22.942 31.327 1.00 10.41 107 LEU A CA 1
ATOM 729 C C . LEU A 1 92 ? 14.409 22.210 30.067 1.00 10.93 107 LEU A C 1
ATOM 730 O O . LEU A 1 92 ? 13.758 22.813 29.213 1.00 12.56 107 LEU A O 1
ATOM 735 N N . ALA A 1 93 ? 14.742 20.921 29.960 1.00 10.21 108 ALA A N 1
ATOM 736 C CA . ALA A 1 93 ? 14.535 20.203 28.701 1.00 10.25 108 ALA A CA 1
ATOM 737 C C . ALA A 1 93 ? 13.893 18.845 28.929 1.00 9.75 108 ALA A C 1
ATOM 738 O O . ALA A 1 93 ? 14.030 18.239 29.995 1.00 11.08 108 ALA A O 1
ATOM 740 N N . THR A 1 94 ? 13.217 18.377 27.881 1.00 9.99 109 THR A N 1
ATOM 741 C CA . THR A 1 94 ? 12.656 17.036 27.816 1.00 10.58 109 THR A CA 1
ATOM 742 C C . THR A 1 94 ? 12.577 16.637 26.352 1.00 9.99 109 THR A C 1
ATOM 743 O O . THR A 1 94 ? 12.416 17.495 25.478 1.00 11.14 109 THR A O 1
ATOM 747 N N . HIS A 1 95 ? 12.645 15.334 26.080 1.00 10.20 110 HIS A N 1
ATOM 748 C CA . HIS A 1 95 ? 12.237 14.866 24.760 1.00 9.67 110 HIS A CA 1
ATOM 749 C C . HIS A 1 95 ? 10.750 14.571 24.776 1.00 10.14 110 HIS A C 1
ATOM 750 O O . HIS A 1 95 ? 10.159 14.349 25.841 1.00 11.20 110 HIS A O 1
ATOM 757 N N . TYR A 1 96 ? 10.132 14.565 23.584 1.00 10.36 111 TYR A N 1
ATOM 758 C CA . TYR A 1 96 ? 8.677 14.416 23.520 1.00 10.14 111 TYR A CA 1
ATOM 759 C C . TYR A 1 96 ? 8.175 13.333 22.569 1.00 10.37 111 TYR A C 1
ATOM 760 O O . TYR A 1 96 ? 6.983 13.031 22.591 1.00 10.99 111 TYR A O 1
ATOM 769 N N . GLU A 1 97 ? 9.038 12.738 21.757 1.00 11.06 112 GLU A N 1
ATOM 770 C CA . GLU A 1 97 ? 8.655 11.776 20.732 1.00 10.79 112 GLU A CA 1
ATOM 771 C C . GLU A 1 97 ? 8.884 10.349 21.236 1.00 11.07 112 GLU A C 1
ATOM 772 O O . GLU A 1 97 ? 9.560 10.131 22.245 1.00 12.73 112 GLU A O 1
ATOM 778 N N . THR A 1 98 ? 8.332 9.367 20.514 1.00 11.10 113 THR A N 1
ATOM 779 C CA . THR A 1 98 ? 8.553 7.964 20.850 1.00 12.08 113 THR A CA 1
ATOM 780 C C . THR A 1 98 ? 9.423 7.282 19.795 1.00 11.43 113 THR A C 1
ATOM 781 O O . THR A 1 98 ? 9.582 7.759 18.661 1.00 12.46 113 THR A O 1
ATOM 785 N N . ASN A 1 99 ? 9.928 6.099 20.157 1.00 11.80 114 ASN A N 1
ATOM 786 C CA . ASN A 1 99 ? 10.943 5.405 19.368 1.00 12.62 114 ASN A CA 1
ATOM 787 C C . ASN A 1 99 ? 10.400 4.901 18.033 1.00 11.95 114 ASN A C 1
ATOM 788 O O . ASN A 1 99 ? 9.440 4.123 17.987 1.00 12.49 114 ASN A O 1
ATOM 793 N N . TYR A 1 100 ? 11.078 5.282 16.949 1.00 11.82 115 TYR A N 1
ATOM 794 C CA . TYR A 1 100 ? 10.723 4.796 15.616 1.00 12.33 115 TYR A CA 1
ATOM 795 C C . TYR A 1 100 ? 10.758 3.272 15.489 1.00 12.05 115 TYR A C 1
ATOM 796 O O . TYR A 1 100 ? 9.835 2.709 14.875 1.00 12.30 115 TYR A O 1
ATOM 805 N N . PRO A 1 101 ? 11.745 2.556 16.039 1.00 11.87 116 PRO A N 1
ATOM 806 C CA . PRO A 1 101 ? 11.742 1.085 15.916 1.00 12.36 116 PRO A CA 1
ATOM 807 C C . PRO A 1 101 ? 10.591 0.410 16.650 1.00 12.47 116 PRO A C 1
ATOM 808 O O . PRO A 1 101 ? 10.356 -0.779 16.410 1.00 13.60 116 PRO A O 1
ATOM 812 N N . LEU A 1 102 ? 9.881 1.123 17.536 1.00 11.68 117 LEU A N 1
ATOM 813 C CA . LEU A 1 102 ? 8.763 0.578 18.301 1.00 11.81 117 LEU A CA 1
ATOM 814 C C . LEU A 1 102 ? 7.420 1.000 17.713 1.00 11.53 117 LEU A C 1
ATOM 815 O O . LEU A 1 102 ? 6.381 0.865 18.382 1.00 12.89 117 LEU A O 1
ATOM 820 N N . ARG A 1 103 ? 7.414 1.475 16.456 1.00 11.71 118 ARG A N 1
ATOM 821 C CA . ARG A 1 103 ? 6.189 2.036 15.883 1.00 13.01 118 ARG A CA 1
ATOM 822 C C . ARG A 1 103 ? 5.082 1.008 15.665 1.00 13.60 118 ARG A C 1
ATOM 823 O O . ARG A 1 103 ? 3.916 1.405 15.556 1.00 15.94 118 ARG A O 1
ATOM 831 N N . ASP A 1 104 ? 5.403 -0.284 15.593 1.00 13.41 119 ASP A N 1
ATOM 832 C CA . ASP A 1 104 ? 4.391 -1.296 15.329 1.00 14.24 119 ASP A CA 1
ATOM 833 C C . ASP A 1 104 ? 3.960 -2.067 16.569 1.00 13.43 119 ASP A C 1
ATOM 834 O O . ASP A 1 104 ? 3.281 -3.095 16.444 1.00 16.29 119 ASP A O 1
ATOM 839 N N . ILE A 1 105 ? 4.342 -1.608 17.756 1.00 13.64 120 ILE A N 1
ATOM 840 C CA . ILE A 1 105 ? 3.793 -2.116 19.008 1.00 13.84 120 ILE A CA 1
ATOM 841 C C . ILE A 1 105 ? 3.132 -0.960 19.744 1.00 12.79 120 ILE A C 1
ATOM 842 O O . ILE A 1 105 ? 3.272 0.201 19.359 1.00 13.96 120 ILE A O 1
ATOM 847 N N . ASN A 1 106 ? 2.414 -1.295 20.821 1.00 13.75 121 ASN A N 1
ATOM 848 C CA . ASN A 1 106 ? 1.677 -0.300 21.596 1.00 15.45 121 ASN A CA 1
ATOM 849 C C . ASN A 1 106 ? 2.596 0.385 22.612 1.00 14.51 121 ASN A C 1
ATOM 850 O O . ASN A 1 106 ? 2.362 0.381 23.818 1.00 16.88 121 ASN A O 1
ATOM 855 N N . PHE A 1 107 ? 3.650 1.004 22.093 1.00 13.99 122 PHE A N 1
ATOM 856 C CA . PHE A 1 107 ? 4.576 1.772 22.912 1.00 13.99 122 PHE A CA 1
ATOM 857 C C . PHE A 1 107 ? 4.138 3.230 22.891 1.00 12.57 122 PHE A C 1
ATOM 858 O O . PHE A 1 107 ? 4.122 3.874 21.832 1.00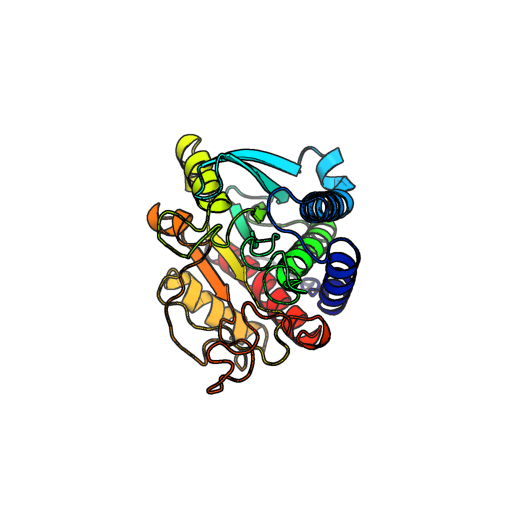 13.24 122 PHE A O 1
ATOM 866 N N . VAL A 1 108 ? 3.806 3.753 24.067 1.00 12.42 123 VAL A N 1
ATOM 867 C CA . VAL A 1 108 ? 3.302 5.111 24.216 1.00 12.10 123 VAL A CA 1
ATOM 868 C C . VAL A 1 108 ? 4.219 6.002 25.034 1.00 11.41 123 VAL A C 1
ATOM 869 O O . VAL A 1 108 ? 3.943 7.203 25.162 1.00 11.92 123 VAL A O 1
ATOM 873 N N . GLY A 1 109 ? 5.314 5.469 25.579 1.00 11.53 124 GLY A N 1
ATOM 874 C CA . GLY A 1 109 ? 6.270 6.300 26.294 1.00 11.62 124 GLY A CA 1
ATOM 875 C C . GLY A 1 109 ? 5.636 7.121 27.410 1.00 12.31 124 GLY A C 1
ATOM 876 O O . GLY A 1 109 ? 5.871 8.331 27.522 1.00 12.82 124 GLY A O 1
ATOM 877 N N . ALA A 1 110 ? 4.838 6.480 28.263 1.00 11.08 125 ALA A N 1
ATOM 878 C CA . ALA A 1 110 ? 4.166 7.221 29.333 1.00 11.82 125 ALA A CA 1
ATOM 879 C C . ALA A 1 110 ? 5.173 7.858 30.284 1.00 11.73 125 ALA A C 1
ATOM 880 O O . ALA A 1 110 ? 5.078 9.054 30.606 1.00 12.77 125 ALA A O 1
ATOM 882 N N . ASN A 1 111 ? 6.165 7.084 30.720 1.00 11.40 126 ASN A N 1
ATOM 883 C CA . ASN A 1 111 ? 7.226 7.634 31.559 1.00 11.46 126 ASN A CA 1
ATOM 884 C C . ASN A 1 111 ? 8.315 8.277 30.706 1.00 12.07 126 ASN A C 1
ATOM 885 O O . ASN A 1 111 ? 8.820 9.359 31.041 1.00 13.12 126 ASN A O 1
ATOM 890 N N . ASP A 1 112 ? 8.640 7.644 29.582 1.00 11.80 127 ASP A N 1
ATOM 891 C CA . ASP A 1 112 ? 9.789 7.992 28.753 1.00 11.03 127 ASP A CA 1
ATOM 892 C C . ASP A 1 112 ? 9.357 9.016 27.711 1.00 11.69 127 ASP A C 1
ATOM 893 O O . ASP A 1 112 ? 9.000 8.673 26.580 1.00 13.10 127 ASP A O 1
ATOM 898 N N . GLY A 1 113 ? 9.422 10.286 28.087 1.00 12.27 128 GLY A N 1
ATOM 899 C CA . GLY A 1 113 ? 8.995 11.380 27.239 1.00 12.87 128 GLY A CA 1
ATOM 900 C C . GLY A 1 113 ? 7.655 11.956 27.658 1.00 11.75 128 GLY A C 1
ATOM 901 O O . GLY A 1 113 ? 7.506 13.178 27.801 1.00 11.97 128 GLY A O 1
ATOM 902 N N . GLY A 1 114 ? 6.667 11.098 27.909 1.00 11.56 129 GLY A N 1
ATOM 903 C CA . GLY A 1 114 ? 5.350 11.619 28.247 1.00 11.50 129 GLY A CA 1
ATOM 904 C C . GLY A 1 114 ? 5.342 12.379 29.562 1.00 11.80 129 GLY A C 1
ATOM 905 O O . GLY A 1 114 ? 4.871 13.523 29.634 1.00 11.89 129 GLY A O 1
ATOM 906 N N . SER A 1 115 ? 5.882 11.755 30.624 1.00 10.89 130 SER A N 1
ATOM 907 C CA . SER A 1 115 ? 5.797 12.343 31.955 1.00 12.04 130 SER A CA 1
ATOM 908 C C . SER A 1 115 ? 6.561 13.654 32.028 1.00 11.43 130 SER A C 1
ATOM 909 O O . SER A 1 115 ? 6.135 14.577 32.732 1.00 11.44 130 SER A O 1
ATOM 912 N N . THR A 1 116 ? 7.676 13.768 31.296 1.00 10.23 131 THR A N 1
ATOM 913 C CA . THR A 1 116 ? 8.497 14.966 31.364 1.00 10.69 131 THR A CA 1
ATOM 914 C C . THR A 1 116 ? 8.039 16.054 30.403 1.00 10.14 131 THR A C 1
ATOM 915 O O . THR A 1 116 ? 8.222 17.247 30.704 1.00 11.03 131 THR A O 1
ATOM 919 N N . THR A 1 117 ? 7.389 15.679 29.291 1.00 10.06 132 THR A N 1
ATOM 920 C CA . THR A 1 117 ? 6.681 16.672 28.487 1.00 10.39 132 THR A CA 1
ATOM 921 C C . THR A 1 117 ? 5.579 17.320 29.320 1.00 9.99 132 THR A C 1
ATOM 922 O O . THR A 1 117 ? 5.457 18.554 29.363 1.00 10.89 132 THR A O 1
ATOM 926 N N . ALA A 1 118 ? 4.808 16.499 30.052 1.00 10.49 133 ALA A N 1
ATOM 927 C CA . ALA A 1 118 ? 3.786 17.033 30.952 1.00 11.00 133 ALA A CA 1
ATOM 928 C C . ALA A 1 118 ? 4.402 17.863 32.068 1.00 10.74 133 ALA A C 1
ATOM 929 O O . ALA A 1 118 ? 3.879 18.924 32.421 1.00 11.34 133 ALA A O 1
ATOM 931 N N . LEU A 1 119 ? 5.503 17.387 32.655 1.00 10.93 134 LEU A N 1
ATOM 932 C CA . LEU A 1 119 ? 6.179 18.152 33.701 1.00 11.28 134 LEU A CA 1
ATOM 933 C C . LEU A 1 119 ? 6.517 19.555 33.220 1.00 10.67 134 LEU A C 1
ATOM 934 O O . LEU A 1 119 ? 6.286 20.536 33.933 1.00 11.55 134 LEU A O 1
ATOM 939 N N . LEU A 1 120 ? 7.077 19.669 32.008 1.00 10.65 135 LEU A N 1
ATOM 940 C CA . LEU A 1 120 ? 7.472 20.985 31.516 1.00 11.60 135 LEU A CA 1
ATOM 941 C C . LEU A 1 120 ? 6.291 21.834 31.069 1.00 10.41 135 LEU A C 1
ATOM 942 O O . LEU A 1 120 ? 6.348 23.064 31.207 1.00 11.60 135 LEU A O 1
ATOM 947 N N . ILE A 1 121 ? 5.216 21.226 30.568 1.00 10.27 136 ILE A N 1
ATOM 948 C CA . ILE A 1 121 ? 4.000 22.012 30.340 1.00 11.26 136 ILE A CA 1
ATOM 949 C C . ILE A 1 121 ? 3.499 22.599 31.657 1.00 11.03 136 ILE A C 1
ATOM 950 O O . ILE A 1 121 ? 3.145 23.786 31.743 1.00 11.60 136 ILE A O 1
ATOM 955 N N . GLU A 1 122 ? 3.491 21.793 32.720 1.00 11.15 137 GLU A N 1
ATOM 956 C CA . GLU A 1 122 ? 3.057 22.306 34.014 1.00 11.61 137 GLU A CA 1
ATOM 957 C C . GLU A 1 122 ? 4.024 23.366 34.541 1.00 11.87 137 GLU A C 1
ATOM 958 O O . GLU A 1 122 ? 3.604 24.345 35.167 1.00 12.47 137 GLU A O 1
ATOM 964 N N . MET A 1 123 ? 5.320 23.194 34.291 1.00 11.82 138 MET A N 1
ATOM 965 C CA . MET A 1 123 ? 6.272 24.252 34.618 1.00 12.40 138 MET A CA 1
ATOM 966 C C . MET A 1 123 ? 5.928 25.549 33.898 1.00 11.67 138 MET A C 1
ATOM 967 O O . MET A 1 123 ? 6.085 26.634 34.463 1.00 12.85 138 MET A O 1
ATOM 975 N N . GLY A 1 124 ? 5.518 25.461 32.633 1.00 11.19 139 GLY A N 1
ATOM 976 C CA . GLY A 1 124 ? 5.070 26.659 31.932 1.00 12.24 139 GLY A CA 1
ATOM 977 C C . GLY A 1 124 ? 3.867 27.311 32.591 1.00 12.20 139 GLY A C 1
ATOM 978 O O . GLY A 1 124 ? 3.788 28.543 32.696 1.00 13.35 139 GLY A O 1
ATOM 979 N N . ASN A 1 125 ? 2.907 26.496 33.032 1.00 12.12 140 ASN A N 1
ATOM 980 C CA . ASN A 1 125 ? 1.769 27.039 33.785 1.00 11.95 140 ASN A CA 1
ATOM 981 C C . ASN A 1 125 ? 2.246 27.754 35.047 1.00 12.31 140 ASN A C 1
ATOM 982 O O . ASN A 1 125 ? 1.778 28.856 35.381 1.00 13.86 140 ASN A O 1
ATOM 987 N N . TYR A 1 126 ? 3.195 27.136 35.747 1.00 11.86 141 TYR A N 1
ATOM 988 C CA . TYR A 1 126 ? 3.735 27.711 36.970 1.00 11.80 141 TYR A CA 1
ATOM 989 C C . TYR A 1 126 ? 4.420 29.045 36.697 1.00 12.29 141 TYR A C 1
ATOM 990 O O . TYR A 1 126 ? 4.184 30.033 37.404 1.00 13.16 141 TYR A O 1
ATOM 999 N N . LEU A 1 127 ? 5.275 29.089 35.664 1.00 11.68 142 LEU A N 1
ATOM 1000 C CA . LEU A 1 127 ? 6.063 30.283 35.379 1.00 12.70 142 LEU A CA 1
ATOM 1001 C C . LEU A 1 127 ? 5.215 31.386 34.774 1.00 12.98 142 LEU A C 1
ATOM 1002 O O . LEU A 1 127 ? 5.550 32.572 34.915 1.00 14.08 142 LEU A O 1
ATOM 1007 N N . ARG A 1 128 ? 4.110 31.022 34.113 1.00 13.12 143 ARG A N 1
ATOM 1008 C CA . ARG A 1 128 ? 3.173 32.031 33.645 1.00 14.63 143 ARG A CA 1
ATOM 1009 C C . ARG A 1 128 ? 2.516 32.729 34.830 1.00 15.89 143 ARG A C 1
ATOM 1010 O O . ARG A 1 128 ? 2.331 33.956 34.815 1.00 18.65 143 ARG A O 1
ATOM 1018 N N . ALA A 1 129 ? 2.200 31.959 35.885 1.00 15.04 144 ALA A N 1
ATOM 1019 C CA . ALA A 1 129 ? 1.596 32.542 37.079 1.00 15.13 144 ALA A CA 1
ATOM 1020 C C . ALA A 1 129 ? 2.607 33.188 38.016 1.00 16.68 144 ALA A C 1
ATOM 1021 O O . ALA A 1 129 ? 2.244 34.100 38.758 1.00 18.17 144 ALA A O 1
ATOM 1023 N N . HIS A 1 130 ? 3.855 32.710 38.028 1.00 14.91 145 HIS A N 1
ATOM 1024 C CA . HIS A 1 130 ? 4.884 33.146 38.976 1.00 14.80 145 HIS A CA 1
ATOM 1025 C C . HIS A 1 130 ? 6.139 33.449 38.170 1.00 14.74 145 HIS A C 1
ATOM 1026 O O . HIS A 1 130 ? 7.039 32.610 38.059 1.00 15.23 145 HIS A O 1
ATOM 1033 N N . PRO A 1 131 ? 6.218 34.630 37.565 1.00 14.80 146 PRO A N 1
ATOM 1034 C CA . PRO A 1 131 ? 7.293 34.888 36.609 1.00 15.72 146 PRO A CA 1
ATOM 1035 C C . PRO A 1 131 ? 8.652 34.813 37.278 1.00 14.52 146 PRO A C 1
ATOM 1036 O O . PRO A 1 131 ? 8.803 35.172 38.461 1.00 15.71 146 PRO A O 1
ATOM 1040 N N . PRO A 1 132 ? 9.681 34.395 36.543 1.00 13.46 147 PRO A N 1
ATOM 1041 C CA . PRO A 1 132 ? 11.015 34.248 37.149 1.00 13.95 147 PRO A CA 1
ATOM 1042 C C . PRO A 1 132 ? 11.601 35.594 37.541 1.00 14.15 147 PRO A C 1
ATOM 1043 O O . PRO A 1 132 ? 11.608 36.548 36.755 1.00 15.93 147 PRO A O 1
ATOM 1047 N N . GLN A 1 133 ? 12.109 35.657 38.765 1.00 14.51 148 GLN A N 1
ATOM 1048 C CA . GLN A 1 133 ? 12.645 36.896 39.299 1.00 16.32 148 GLN A CA 1
ATOM 1049 C C . GLN A 1 133 ? 14.156 36.990 39.183 1.00 16.89 148 GLN A C 1
ATOM 1050 O O . GLN A 1 133 ? 14.718 38.029 39.535 1.00 19.90 148 GLN A O 1
ATOM 1056 N N . GLY A 1 134 ? 14.823 35.936 38.718 1.00 15.18 149 GLY A N 1
ATOM 1057 C CA . GLY A 1 134 ? 16.259 35.942 38.508 1.00 14.52 149 GLY A CA 1
ATOM 1058 C C . GLY A 1 134 ? 16.578 35.696 37.041 1.00 12.96 149 GLY A C 1
ATOM 1059 O O . GLY A 1 134 ? 16.128 36.440 36.161 1.00 14.27 149 GLY A O 1
ATOM 1060 N N . TYR A 1 135 ? 17.337 34.643 36.755 1.00 12.78 150 TYR A N 1
ATOM 1061 C CA . TYR A 1 135 ? 17.629 34.279 35.372 1.00 12.25 150 TYR A CA 1
ATOM 1062 C C . TYR A 1 135 ? 16.356 33.950 34.594 1.00 10.98 150 TYR A C 1
ATOM 1063 O O . TYR A 1 135 ? 15.333 33.520 35.147 1.00 12.03 150 TYR A O 1
ATOM 1072 N N . SER A 1 136 ? 16.432 34.142 33.281 1.00 11.51 151 SER A N 1
ATOM 1073 C CA . SER A 1 136 ? 15.384 33.617 32.425 1.00 11.65 151 SER A CA 1
ATOM 1074 C C . SER A 1 136 ? 15.294 32.108 32.568 1.00 11.13 151 SER A C 1
ATOM 1075 O O . SER A 1 136 ? 16.286 31.436 32.829 1.00 11.97 151 SER A O 1
ATOM 1078 N N . ILE A 1 137 ? 14.090 31.572 32.368 1.00 11.38 152 ILE A N 1
ATOM 1079 C CA . ILE A 1 137 ? 13.896 30.124 32.293 1.00 10.84 152 ILE A CA 1
ATOM 1080 C C . ILE A 1 137 ? 13.375 29.815 30.894 1.00 10.60 152 ILE A C 1
ATOM 1081 O O . ILE A 1 137 ? 12.360 30.379 30.473 1.00 11.12 152 ILE A O 1
ATOM 1086 N N . TRP A 1 138 ? 14.050 28.920 30.175 1.00 9.97 153 TRP A N 1
ATOM 1087 C CA . TRP A 1 138 ? 13.590 28.482 28.860 1.00 10.03 153 TRP A CA 1
ATOM 1088 C C . TRP A 1 138 ? 13.257 26.999 28.937 1.00 10.21 153 TRP A C 1
ATOM 1089 O O . TRP A 1 138 ? 14.025 26.210 29.495 1.00 13.24 153 TRP A O 1
ATOM 1100 N N . LEU A 1 139 ? 12.121 26.626 28.368 1.00 10.20 154 LEU A N 1
ATOM 1101 C CA . LEU A 1 139 ? 11.683 25.234 28.302 1.00 9.85 154 LEU A CA 1
ATOM 1102 C C . LEU A 1 139 ? 11.947 24.714 26.902 1.00 10.67 154 LEU A C 1
ATOM 1103 O O . LEU A 1 139 ? 11.537 25.337 25.922 1.00 11.73 154 LEU A O 1
ATOM 1108 N N . VAL A 1 140 ? 12.595 23.562 26.809 1.00 10.13 155 VAL A N 1
ATOM 1109 C CA . VAL A 1 140 ? 12.917 22.948 25.528 1.00 9.50 155 VAL A CA 1
ATOM 1110 C C . VAL A 1 140 ? 12.210 21.612 25.441 1.00 10.51 155 VAL A C 1
ATOM 1111 O O . VAL A 1 140 ? 12.400 20.734 26.295 1.00 11.24 155 VAL A O 1
ATOM 1115 N N . PHE A 1 141 ? 11.420 21.448 24.404 1.00 10.10 156 PHE A N 1
ATOM 1116 C CA . PHE A 1 141 ? 10.815 20.166 24.052 1.00 10.14 156 PHE A CA 1
ATOM 1117 C C . PHE A 1 141 ? 11.566 19.697 22.818 1.00 10.64 156 PHE A C 1
ATOM 1118 O O . PHE A 1 141 ? 11.371 20.238 21.722 1.00 10.82 156 PHE A O 1
ATOM 1126 N N . ASP A 1 142 ? 12.453 18.730 22.996 1.00 10.45 157 ASP A N 1
ATOM 1127 C CA . ASP A 1 142 ? 13.315 18.336 21.895 1.00 11.56 157 ASP A CA 1
ATOM 1128 C C . ASP A 1 142 ? 12.836 17.058 21.208 1.00 10.97 157 ASP A C 1
ATOM 1129 O O . ASP A 1 142 ? 12.232 16.168 21.828 1.00 11.41 157 ASP A O 1
ATOM 1134 N N . ASP A 1 143 ? 13.047 17.032 19.902 1.00 10.80 158 ASP A N 1
ATOM 1135 C CA . ASP A 1 143 ? 12.635 15.937 19.047 1.00 10.88 158 ASP A CA 1
ATOM 1136 C C . ASP A 1 143 ? 13.807 14.992 18.818 1.00 11.17 158 ASP A C 1
ATOM 1137 O O . ASP A 1 143 ? 14.980 15.340 19.008 1.00 11.82 158 ASP A O 1
ATOM 1142 N N . GLY A 1 144 ? 13.473 13.772 18.400 1.00 11.82 159 GLY A N 1
ATOM 1143 C CA . GLY A 1 144 ? 14.498 12.864 17.891 1.00 12.15 159 GLY A CA 1
ATOM 1144 C C . GLY A 1 144 ? 15.574 12.471 18.889 1.00 11.33 159 GLY A C 1
ATOM 1145 O O . GLY A 1 144 ? 16.707 12.203 18.485 1.00 12.31 159 GLY A O 1
ATOM 1146 N N . GLU A 1 145 ? 15.262 12.431 20.187 1.00 10.82 160 GLU A N 1
ATOM 1147 C CA . GLU A 1 145 ? 16.246 11.955 21.158 1.00 10.90 160 GLU A CA 1
ATOM 1148 C C . GLU A 1 145 ? 16.543 10.479 20.943 1.00 10.65 160 GLU A C 1
ATOM 1149 O O . GLU A 1 145 ? 17.700 10.052 21.014 1.00 10.87 160 GLU A O 1
ATOM 1155 N N . GLU A 1 146 ? 15.510 9.687 20.705 1.00 11.00 161 GLU A N 1
ATOM 1156 C CA . GLU A 1 146 ? 15.673 8.248 20.580 1.00 11.95 161 GLU A CA 1
ATOM 1157 C C . GLU A 1 146 ? 16.294 7.880 19.232 1.00 10.96 161 GLU A C 1
ATOM 1158 O O . GLU A 1 146 ? 16.094 8.558 18.229 1.00 11.63 161 GLU A O 1
ATOM 1164 N N . ALA A 1 147 ? 17.071 6.801 19.218 1.00 11.09 162 ALA A N 1
ATOM 1165 C CA . ALA A 1 147 ? 17.679 6.326 17.979 1.00 11.98 162 ALA A CA 1
ATOM 1166 C C . ALA A 1 147 ? 16.598 5.973 16.964 1.00 11.73 162 ALA A C 1
ATOM 1167 O O . ALA A 1 147 ? 15.563 5.390 17.305 1.00 11.42 162 ALA A O 1
ATOM 1169 N N . ILE A 1 148 ? 16.846 6.319 15.707 1.00 11.91 163 ILE A N 1
ATOM 1170 C CA . ILE A 1 148 ? 15.947 5.952 14.624 1.00 12.67 163 ILE A CA 1
ATOM 1171 C C . ILE A 1 148 ? 16.111 4.487 14.255 1.00 12.74 163 ILE A C 1
ATOM 1172 O O . ILE A 1 148 ? 15.133 3.816 13.887 1.00 13.96 163 ILE A O 1
ATOM 1177 N N . GLN A 1 149 ? 17.344 3.974 14.314 1.00 13.40 164 GLN A N 1
ATOM 1178 C CA . GLN A 1 149 ? 17.605 2.567 14.050 1.00 14.33 164 GLN A CA 1
ATOM 1179 C C . GLN A 1 149 ? 18.209 1.872 15.260 1.00 15.49 164 GLN A C 1
ATOM 1180 O O . GLN A 1 149 ? 17.615 0.920 15.774 1.00 17.13 164 GLN A O 1
ATOM 1186 N N . SER A 1 150 ? 19.380 2.296 15.717 1.00 15.38 165 SER A N 1
ATOM 1187 C CA . SER A 1 150 ? 20.024 1.649 16.849 1.00 16.79 165 SER A CA 1
ATOM 1188 C C . SER A 1 150 ? 20.958 2.654 17.506 1.00 15.10 165 SER A C 1
ATOM 1189 O O . SER A 1 150 ? 21.711 3.345 16.817 1.00 15.32 165 SER A O 1
ATOM 1192 N N . TRP A 1 151 ? 20.915 2.717 18.833 1.00 14.61 166 TRP A N 1
ATOM 1193 C CA . TRP A 1 151 ? 21.572 3.795 19.560 1.00 13.99 166 TRP A CA 1
ATOM 1194 C C . TRP A 1 151 ? 23.069 3.828 19.274 1.00 15.05 166 TRP A C 1
ATOM 1195 O O . TRP A 1 151 ? 23.752 2.803 19.374 1.00 17.80 166 TRP A O 1
ATOM 1206 N N . SER A 1 152 ? 23.569 5.004 18.902 1.00 14.87 167 SER A N 1
ATOM 1207 C CA . SER A 1 152 ? 24.994 5.225 18.658 1.00 16.67 167 SER A CA 1
ATOM 1208 C C . SER A 1 152 ? 25.244 6.722 18.711 1.00 17.48 167 SER A C 1
ATOM 1209 O O . SER A 1 152 ? 24.311 7.519 18.744 1.00 17.36 167 SER A O 1
ATOM 1212 N N . ALA A 1 153 ? 26.520 7.098 18.651 1.00 18.64 168 ALA A N 1
ATOM 1213 C CA . ALA A 1 153 ? 26.863 8.517 18.690 1.00 20.81 168 ALA A CA 1
ATOM 1214 C C . ALA A 1 153 ? 26.257 9.290 17.520 1.00 20.61 168 ALA A C 1
ATOM 1215 O O . ALA A 1 153 ? 25.950 10.482 17.659 1.00 23.57 168 ALA A O 1
ATOM 1217 N N . THR A 1 154 ? 26.060 8.643 16.368 1.00 19.35 169 THR A N 1
ATOM 1218 C CA . THR A 1 154 ? 25.439 9.327 15.240 1.00 19.85 169 THR A CA 1
ATOM 1219 C C . THR A 1 154 ? 23.936 9.110 15.172 1.00 19.82 169 THR A C 1
ATOM 1220 O O . THR A 1 154 ? 23.240 9.924 14.559 1.00 23.27 169 THR A O 1
ATOM 1224 N N . ASP A 1 155 ? 23.411 8.048 15.775 1.00 15.39 170 ASP A N 1
ATOM 1225 C CA . ASP A 1 155 ? 21.984 7.765 15.709 1.00 13.47 170 ASP A CA 1
ATOM 1226 C C . ASP A 1 155 ? 21.384 7.902 17.109 1.00 13.54 170 ASP A C 1
ATOM 1227 O O . ASP A 1 155 ? 21.072 6.917 17.786 1.00 14.53 170 ASP A O 1
ATOM 1232 N N . SER A 1 156 ? 21.220 9.148 17.528 1.00 12.78 171 SER A N 1
ATOM 1233 C CA . SER A 1 156 ? 20.619 9.514 18.809 1.00 11.73 171 SER A CA 1
ATOM 1234 C C . SER A 1 156 ? 20.703 11.028 18.918 1.00 11.16 171 SER A C 1
ATOM 1235 O O . SER A 1 156 ? 21.536 11.665 18.270 1.00 11.97 171 SER A O 1
ATOM 1238 N N . LEU A 1 157 ? 19.851 11.600 19.768 1.00 11.13 172 LEU A N 1
ATOM 1239 C CA . LEU A 1 157 ? 20.023 12.997 20.205 1.00 11.09 172 LEU A CA 1
ATOM 1240 C C . LEU A 1 157 ? 19.964 13.989 19.044 1.00 11.16 172 LEU A C 1
ATOM 1241 O O . LEU A 1 157 ? 20.657 15.004 19.051 1.00 12.35 172 LEU A O 1
ATOM 1246 N N . TYR A 1 158 ? 19.120 13.722 18.042 1.00 10.62 173 TYR A N 1
ATOM 1247 C CA . TYR A 1 158 ? 19.129 14.578 16.857 1.00 11.47 173 TYR A CA 1
ATOM 1248 C C . TYR A 1 158 ? 18.724 16.002 17.206 1.00 11.28 173 TYR A C 1
ATOM 1249 O O . TYR A 1 158 ? 19.348 16.969 16.753 1.00 11.74 173 TYR A O 1
ATOM 1258 N N . GLY A 1 159 ? 17.658 16.151 17.995 1.00 11.10 174 GLY A N 1
ATOM 1259 C CA . GLY A 1 159 ? 17.154 17.480 18.297 1.00 11.21 174 GLY A CA 1
ATOM 1260 C C . GLY A 1 159 ? 18.132 18.308 19.106 1.00 11.49 174 GLY A C 1
ATOM 1261 O O . GLY A 1 159 ? 18.358 19.489 18.799 1.00 11.85 174 GLY A O 1
ATOM 1262 N N . THR A 1 160 ? 18.762 17.703 20.126 1.00 11.69 175 THR A N 1
ATOM 1263 C CA . THR A 1 160 ? 19.712 18.468 20.935 1.00 11.62 175 THR A CA 1
ATOM 1264 C C . THR A 1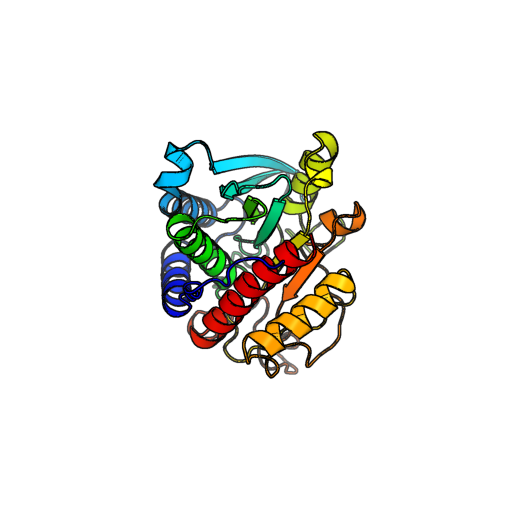 160 ? 21.063 18.654 20.255 1.00 11.64 175 THR A C 1
ATOM 1265 O O . THR A 1 160 ? 21.723 19.669 20.492 1.00 11.79 175 THR A O 1
ATOM 1269 N N . ARG A 1 161 ? 21.501 17.724 19.404 1.00 11.70 176 ARG A N 1
ATOM 1270 C CA . ARG A 1 161 ? 22.709 18.002 18.626 1.00 12.29 176 ARG A CA 1
ATOM 1271 C C . ARG A 1 161 ? 22.482 19.205 17.726 1.00 12.12 176 ARG A C 1
ATOM 1272 O O . ARG A 1 161 ? 23.334 20.104 17.622 1.00 13.53 176 ARG A O 1
ATOM 1280 N N . HIS A 1 162 ? 21.309 19.266 17.100 1.00 11.96 177 HIS A N 1
ATOM 1281 C CA . HIS A 1 162 ? 20.996 20.416 16.262 1.00 12.34 177 HIS A CA 1
ATOM 1282 C C . HIS A 1 162 ? 20.912 21.699 17.092 1.00 11.23 177 HIS A C 1
ATOM 1283 O O . HIS A 1 162 ? 21.464 22.735 16.697 1.00 12.49 177 HIS A O 1
ATOM 1290 N N . LEU A 1 163 ? 20.207 21.652 18.234 1.00 11.47 178 LEU A N 1
ATOM 1291 C CA . LEU A 1 163 ? 19.983 22.860 19.010 1.00 11.79 178 LEU A CA 1
ATOM 1292 C C . LEU A 1 163 ? 21.280 23.367 19.632 1.00 11.61 178 LEU A C 1
ATOM 1293 O O . LEU A 1 163 ? 21.548 24.580 19.631 1.00 12.25 178 LEU A O 1
ATOM 1298 N N . ALA A 1 164 ? 22.106 22.462 20.158 1.00 11.85 179 ALA A N 1
ATOM 1299 C CA . ALA A 1 164 ? 23.384 22.869 20.719 1.00 12.56 179 ALA A CA 1
ATOM 1300 C C . ALA A 1 164 ? 24.269 23.510 19.663 1.00 13.11 179 ALA A C 1
ATOM 1301 O O . ALA A 1 164 ? 24.934 24.520 19.940 1.00 13.89 179 ALA A O 1
ATOM 1303 N N . ALA A 1 165 ? 24.274 22.954 18.441 1.00 13.19 180 ALA A N 1
ATOM 1304 C CA . ALA A 1 165 ? 25.065 23.574 17.377 1.00 13.02 180 ALA A CA 1
ATOM 1305 C C . ALA A 1 165 ? 24.523 24.952 17.003 1.00 13.64 180 ALA A C 1
ATOM 1306 O O . ALA A 1 165 ? 25.296 25.897 16.781 1.00 15.44 180 ALA A O 1
ATOM 1308 N N . LYS A 1 166 ? 23.196 25.079 16.903 1.00 12.76 181 LYS A N 1
ATOM 1309 C CA . LYS A 1 166 ? 22.563 26.361 16.565 1.00 14.68 181 LYS A CA 1
ATOM 1310 C C . LYS A 1 166 ? 22.923 27.427 17.600 1.00 13.92 181 LYS A C 1
ATOM 1311 O O . LYS A 1 166 ? 23.325 28.557 17.261 1.00 15.65 181 LYS A O 1
ATOM 1317 N N . TRP A 1 167 ? 22.796 27.067 18.873 1.00 12.67 182 TRP A N 1
ATOM 1318 C CA . TRP A 1 167 ? 23.073 28.017 19.941 1.00 12.61 182 TRP A CA 1
ATOM 1319 C C . TRP A 1 167 ? 24.565 28.286 20.105 1.00 13.54 182 TRP A C 1
ATOM 1320 O O . TRP A 1 167 ? 24.953 29.370 20.563 1.00 14.55 182 TRP A O 1
ATOM 1331 N N . SER A 1 168 ? 25.419 27.334 19.726 1.00 13.32 183 SER A N 1
ATOM 1332 C CA . SER A 1 168 ? 26.846 27.619 19.714 1.00 14.58 183 SER A CA 1
ATOM 1333 C C . SER A 1 168 ? 27.167 28.651 18.641 1.00 17.06 183 SER A C 1
ATOM 1334 O O . SER A 1 168 ? 27.907 29.616 18.890 1.00 20.16 183 SER A O 1
ATOM 1337 N N . GLN A 1 169 ? 26.579 28.485 17.455 1.00 17.51 184 GLN A N 1
ATOM 1338 C CA . GLN A 1 169 ? 26.900 29.362 16.334 1.00 20.56 184 GLN A CA 1
ATOM 1339 C C . GLN A 1 169 ? 26.413 30.780 16.569 1.00 19.72 184 GLN A C 1
ATOM 1340 O O . GLN A 1 169 ? 27.077 31.736 16.142 1.00 23.02 184 GLN A O 1
ATOM 1350 N N . ASP A 1 170 ? 25.272 30.951 17.244 1.00 17.89 185 ASP A N 1
ATOM 1351 C CA . ASP A 1 170 ? 24.733 32.298 17.405 1.00 19.27 185 ASP A CA 1
ATOM 1352 C C . ASP A 1 170 ? 25.065 32.950 18.751 1.00 21.17 185 ASP A C 1
ATOM 1353 O O . ASP A 1 170 ? 24.605 34.065 19.021 1.00 22.54 185 ASP A O 1
ATOM 1358 N N . GLY A 1 171 ? 25.883 32.309 19.576 1.00 19.30 186 GLY A N 1
ATOM 1359 C CA . GLY A 1 171 ? 26.318 32.904 20.822 1.00 19.67 186 GLY A CA 1
ATOM 1360 C C . GLY A 1 171 ? 25.403 32.669 22.004 1.00 19.25 186 GLY A C 1
ATOM 1361 O O . GLY A 1 171 ? 25.711 33.138 23.105 1.00 19.99 186 GLY A O 1
ATOM 1362 N N . THR A 1 172 ? 24.305 31.936 21.825 1.00 16.64 187 THR A N 1
ATOM 1363 C CA . THR A 1 172 ? 23.370 31.712 22.926 1.00 16.22 187 THR A CA 1
ATOM 1364 C C . THR A 1 172 ? 23.986 30.861 24.035 1.00 14.77 187 THR A C 1
ATOM 1365 O O . THR A 1 172 ? 23.675 31.057 25.214 1.00 15.54 187 THR A O 1
ATOM 1369 N N . LEU A 1 173 ? 24.865 29.913 23.686 1.00 14.87 188 LEU A N 1
ATOM 1370 C CA . LEU A 1 173 ? 25.388 29.001 24.706 1.00 15.87 188 LEU A CA 1
ATOM 1371 C C . LEU A 1 173 ? 26.114 29.732 25.828 1.00 16.74 188 LEU A C 1
ATOM 1372 O O . LEU A 1 173 ? 26.088 29.275 26.980 1.00 17.88 188 LEU A O 1
ATOM 1377 N N . LYS A 1 174 ? 26.758 30.857 25.515 1.00 18.42 189 LYS A N 1
ATOM 1378 C CA . LYS A 1 174 ? 27.490 31.621 26.521 1.00 19.84 189 LYS A CA 1
ATOM 1379 C C . LYS A 1 174 ? 26.586 32.064 27.656 1.00 18.59 189 LYS A C 1
ATOM 1380 O O . LYS A 1 174 ? 27.058 32.269 28.777 1.00 20.28 189 LYS A O 1
ATOM 1386 N N . LYS A 1 175 ? 25.293 32.215 27.387 1.00 16.39 190 LYS A N 1
ATOM 1387 C CA . LYS A 1 175 ? 24.360 32.745 28.365 1.00 17.55 190 LYS A CA 1
ATOM 1388 C C . LYS A 1 175 ? 23.755 31.682 29.269 1.00 14.74 190 LYS A C 1
ATOM 1389 O O . LYS A 1 175 ? 23.030 32.030 30.213 1.00 14.81 190 LYS A O 1
ATOM 1395 N N . ILE A 1 176 ? 24.000 30.406 29.001 1.00 13.43 191 ILE A N 1
ATOM 1396 C CA . ILE A 1 176 ? 23.300 29.337 29.705 1.00 13.20 191 ILE A CA 1
ATOM 1397 C C . ILE A 1 176 ? 24.030 29.054 31.007 1.00 13.58 191 ILE A C 1
ATOM 1398 O O . ILE A 1 176 ? 25.175 28.593 31.011 1.00 15.42 191 ILE A O 1
ATOM 1403 N N . LYS A 1 177 ? 23.359 29.335 32.111 1.00 12.52 192 LYS A N 1
ATOM 1404 C CA . LYS A 1 177 ? 23.904 29.070 33.431 1.00 13.05 192 LYS A CA 1
ATOM 1405 C C . LYS A 1 177 ? 23.830 27.588 33.768 1.00 13.47 192 LYS A C 1
ATOM 1406 O O . LYS A 1 177 ? 24.683 27.073 34.507 1.00 15.38 192 LYS A O 1
ATOM 1412 N N . ALA A 1 178 ? 22.806 26.896 33.271 1.00 12.02 193 ALA A N 1
ATOM 1413 C CA . ALA A 1 178 ? 22.648 25.470 33.523 1.00 12.41 193 ALA A CA 1
ATOM 1414 C C . ALA A 1 178 ? 21.628 24.926 32.542 1.00 11.35 193 ALA A C 1
ATOM 1415 O O . ALA A 1 178 ? 20.651 25.611 32.224 1.00 12.32 193 ALA A O 1
ATOM 1417 N N . PHE A 1 179 ? 21.855 23.691 32.079 1.00 11.98 194 PHE A N 1
ATOM 1418 C CA . PHE A 1 179 ? 20.907 22.928 31.266 1.00 12.05 194 PHE A CA 1
ATOM 1419 C C . PHE A 1 179 ? 20.443 21.749 32.111 1.00 11.52 194 PHE A C 1
ATOM 1420 O O . PHE A 1 179 ? 21.251 20.873 32.454 1.00 12.15 194 PHE A O 1
ATOM 1428 N N . LEU A 1 180 ? 19.163 21.773 32.503 1.00 10.41 195 LEU A N 1
ATOM 1429 C CA . LEU A 1 180 ? 18.581 20.777 33.401 1.00 10.75 195 LEU A CA 1
ATOM 1430 C C . LEU A 1 180 ? 17.621 19.912 32.598 1.00 10.79 195 LEU A C 1
ATOM 1431 O O . LEU A 1 180 ? 16.570 20.385 32.142 1.00 12.37 195 LEU A O 1
ATOM 1436 N N . LEU A 1 181 ? 17.974 18.647 32.423 1.00 11.02 196 LEU A N 1
ATOM 1437 C CA . LEU A 1 181 ? 17.194 17.706 31.634 1.00 11.00 196 LEU A CA 1
ATOM 1438 C C . LEU A 1 181 ? 16.324 16.869 32.565 1.00 11.08 196 LEU A C 1
ATOM 1439 O O . LEU A 1 181 ? 16.798 16.380 33.595 1.00 12.03 196 LEU A O 1
ATOM 1444 N N . ALA A 1 182 ? 15.050 16.722 32.223 1.00 11.19 197 ALA A N 1
ATOM 1445 C CA . ALA A 1 182 ? 14.143 15.844 32.951 1.00 12.16 197 ALA A CA 1
ATOM 1446 C C . ALA A 1 182 ? 13.926 14.593 32.105 1.00 11.56 197 ALA A C 1
ATOM 1447 O O . ALA A 1 182 ? 13.556 14.707 30.927 1.00 11.89 197 ALA A O 1
ATOM 1449 N N . ASP A 1 183 ? 14.143 13.418 32.688 1.00 11.67 198 ASP A N 1
ATOM 1450 C CA . ASP A 1 183 ? 13.948 12.187 31.884 1.00 11.90 198 ASP A CA 1
ATOM 1451 C C . ASP A 1 183 ? 13.466 11.038 32.773 1.00 11.65 198 ASP A C 1
ATOM 1452 O O . ASP A 1 183 ? 14.140 10.753 33.763 1.00 12.57 198 ASP A O 1
ATOM 1457 N N . MET A 1 184 ? 12.270 10.519 32.484 1.00 11.47 199 MET A N 1
ATOM 1458 C CA . MET A 1 184 ? 11.768 9.287 33.107 1.00 12.01 199 MET A CA 1
ATOM 1459 C C . MET A 1 184 ? 11.503 9.441 34.602 1.00 12.49 199 MET A C 1
ATOM 1460 O O . MET A 1 184 ? 11.626 8.488 35.372 1.00 15.65 199 MET A O 1
ATOM 1465 N N . ILE A 1 185 ? 11.037 10.620 35.012 1.00 11.27 200 ILE A N 1
ATOM 1466 C CA . ILE A 1 185 ? 10.868 10.895 36.434 1.00 11.57 200 ILE A CA 1
ATOM 1467 C C . ILE A 1 185 ? 9.417 10.779 36.895 1.00 12.27 200 ILE A C 1
ATOM 1468 O O . ILE A 1 185 ? 9.092 11.212 38.013 1.00 13.88 200 ILE A O 1
ATOM 1474 N N . GLY A 1 186 ? 8.542 10.181 36.087 1.00 11.95 201 GLY A N 1
ATOM 1475 C CA . GLY A 1 186 ? 7.202 9.856 36.545 1.00 11.81 201 GLY A CA 1
ATOM 1476 C C . GLY A 1 186 ? 7.080 8.509 37.223 1.00 12.52 201 GLY A C 1
ATOM 1477 O O . GLY A 1 186 ? 6.061 8.247 37.864 1.00 14.26 201 GLY A O 1
ATOM 1478 N N . ASP A 1 187 ? 8.111 7.680 37.111 1.00 13.39 202 ASP A N 1
ATOM 1479 C CA . ASP A 1 187 ? 8.153 6.313 37.634 1.00 13.32 202 ASP A CA 1
ATOM 1480 C C . ASP A 1 187 ? 7.612 6.266 39.052 1.00 12.88 202 ASP A C 1
ATOM 1481 O O . ASP A 1 187 ? 8.121 6.970 39.931 1.00 13.13 202 ASP A O 1
ATOM 1486 N N . LYS A 1 188 ? 6.594 5.417 39.275 1.00 13.77 203 LYS A N 1
ATOM 1487 C CA . LYS A 1 188 ? 5.995 5.268 40.605 1.00 15.74 203 LYS A CA 1
ATOM 1488 C C . LYS A 1 188 ? 7.016 4.882 41.659 1.00 16.29 203 LYS A C 1
ATOM 1489 O O . LYS A 1 188 ? 6.819 5.180 42.843 1.00 18.65 203 LYS A O 1
ATOM 1495 N N . ASP A 1 189 ? 8.087 4.193 41.266 1.00 15.63 204 ASP A N 1
ATOM 1496 C CA . ASP A 1 189 ? 9.191 3.851 42.171 1.00 16.89 204 ASP A CA 1
ATOM 1497 C C . ASP A 1 189 ? 10.376 4.739 41.792 1.00 15.83 204 ASP A C 1
ATOM 1498 O O . ASP A 1 189 ? 11.263 4.354 41.020 1.00 17.63 204 ASP A O 1
ATOM 1503 N N . LEU A 1 190 ? 10.373 5.954 42.322 1.00 15.50 205 LEU A N 1
ATOM 1504 C CA . LEU A 1 190 ? 11.275 6.991 41.845 1.00 13.27 205 LEU A CA 1
ATOM 1505 C C . LEU A 1 190 ? 12.581 7.006 42.629 1.00 13.23 205 LEU A C 1
ATOM 1506 O O . LEU A 1 190 ? 12.584 7.074 43.861 1.00 14.22 205 LEU A O 1
ATOM 1511 N N . ASN A 1 191 ? 13.694 6.997 41.909 1.00 13.87 206 ASN A N 1
ATOM 1512 C CA . ASN A 1 191 ? 14.940 7.439 42.506 1.00 13.49 206 ASN A CA 1
ATOM 1513 C C . ASN A 1 191 ? 15.812 7.998 41.398 1.00 13.00 206 ASN A C 1
ATOM 1514 O O . ASN A 1 191 ? 15.980 7.356 40.357 1.00 14.41 206 ASN A O 1
ATOM 1519 N N . ILE A 1 192 ? 16.320 9.210 41.609 1.00 13.07 207 ILE A N 1
ATOM 1520 C CA . ILE A 1 192 ? 17.127 9.893 40.604 1.00 14.21 207 ILE A CA 1
ATOM 1521 C C . ILE A 1 192 ? 18.546 9.354 40.681 1.00 13.35 207 ILE A C 1
ATOM 1522 O O . ILE A 1 192 ? 19.218 9.487 41.707 1.00 14.91 207 ILE A O 1
ATOM 1527 N N . ASP A 1 193 ? 19.018 8.770 39.593 1.00 13.09 208 ASP A N 1
ATOM 1528 C CA . ASP A 1 193 ? 20.390 8.279 39.585 1.00 12.89 208 ASP A CA 1
ATOM 1529 C C . ASP A 1 193 ? 21.378 9.441 39.650 1.00 13.97 208 ASP A C 1
ATOM 1530 O O . ASP A 1 193 ? 21.097 10.545 39.169 1.00 14.60 208 ASP A O 1
ATOM 1535 N N . ARG A 1 194 ? 22.552 9.179 40.234 1.00 13.10 209 ARG A N 1
ATOM 1536 C CA . ARG A 1 194 ? 23.673 10.124 40.178 1.00 12.85 209 ARG A CA 1
ATOM 1537 C C . ARG A 1 194 ? 24.414 9.890 38.867 1.00 12.64 209 ARG A C 1
ATOM 1538 O O . ARG A 1 194 ? 25.127 8.893 38.713 1.00 14.93 209 ARG A O 1
ATOM 1546 N N . ASP A 1 195 ? 24.203 10.777 37.902 1.00 12.68 210 ASP A N 1
ATOM 1547 C CA . ASP A 1 195 ? 24.810 10.638 36.581 1.00 13.08 210 ASP A CA 1
ATOM 1548 C C . ASP A 1 195 ? 26.213 11.255 36.577 1.00 13.23 210 ASP A C 1
ATOM 1549 O O . ASP A 1 195 ? 26.363 12.481 36.599 1.00 13.35 210 ASP A O 1
ATOM 1554 N N . ALA A 1 196 ? 27.241 10.412 36.467 1.00 13.51 211 ALA A N 1
ATOM 1555 C CA . ALA A 1 196 ? 28.618 10.899 36.450 1.00 14.59 211 ALA A CA 1
ATOM 1556 C C . ALA A 1 196 ? 28.924 11.753 35.221 1.00 13.45 211 ALA A C 1
ATOM 1557 O O . ALA A 1 196 ? 29.954 12.445 35.198 1.00 13.79 211 ALA A O 1
ATOM 1559 N N . ASN A 1 197 ? 28.079 11.709 34.179 1.00 12.96 212 ASN A N 1
ATOM 1560 C CA . ASN A 1 197 ? 28.276 12.599 33.041 1.00 13.00 212 ASN A CA 1
ATOM 1561 C C . ASN A 1 197 ? 27.811 14.023 33.318 1.00 13.80 212 ASN A C 1
ATOM 1562 O O . ASN A 1 197 ? 28.139 14.925 32.542 1.00 15.30 212 ASN A O 1
ATOM 1567 N N . SER A 1 198 ? 27.099 14.254 34.414 1.00 12.41 213 SER A N 1
ATOM 1568 C CA . SER A 1 198 ? 26.602 15.588 34.736 1.00 11.40 213 SER A CA 1
ATOM 1569 C C . SER A 1 198 ? 27.667 16.414 35.464 1.00 12.15 213 SER A C 1
ATOM 1570 O O . SER A 1 198 ? 28.615 15.891 36.063 1.00 12.88 213 SER A O 1
ATOM 1573 N N . THR A 1 199 ? 27.492 17.733 35.416 1.00 12.18 214 THR A N 1
ATOM 1574 C CA . THR A 1 199 ? 28.502 18.620 35.969 1.00 11.78 214 THR A CA 1
ATOM 1575 C C . THR A 1 199 ? 28.510 18.497 37.487 1.00 11.54 214 THR A C 1
ATOM 1576 O O . THR A 1 199 ? 27.444 18.606 38.117 1.00 12.21 214 THR A O 1
ATOM 1580 N N . PRO A 1 200 ? 29.682 18.313 38.115 1.00 12.36 215 PRO A N 1
ATOM 1581 C CA . PRO A 1 200 ? 29.707 18.067 39.580 1.00 12.81 215 PRO A CA 1
ATOM 1582 C C . PRO A 1 200 ? 29.011 19.136 40.421 1.00 12.80 215 PRO A C 1
ATOM 1583 O O . PRO A 1 200 ? 28.310 18.776 41.380 1.00 12.61 215 PRO A O 1
ATOM 1587 N N . TRP A 1 201 ? 29.181 20.432 40.114 1.00 12.28 216 TRP A N 1
ATOM 1588 C CA . TRP A 1 201 ? 28.511 21.413 40.973 1.00 11.44 216 TRP A CA 1
ATOM 1589 C C . TRP A 1 201 ? 26.994 21.291 40.891 1.00 11.26 216 TRP A C 1
ATOM 1590 O O . TRP A 1 201 ? 26.299 21.549 41.883 1.00 12.18 216 TRP A O 1
ATOM 1601 N N . LEU A 1 202 ? 26.472 20.858 39.742 1.00 11.39 217 LEU A N 1
ATOM 1602 C CA . LEU A 1 202 ? 25.030 20.649 39.616 1.00 10.85 217 LEU A CA 1
ATOM 1603 C C . LEU A 1 202 ? 24.578 19.380 40.334 1.00 11.55 217 LEU A C 1
ATOM 1604 O O . LEU A 1 202 ? 23.494 19.364 40.932 1.00 11.92 217 LEU A O 1
ATOM 1609 N N . LEU A 1 203 ? 25.385 18.312 40.313 1.00 12.07 218 LEU A N 1
ATOM 1610 C CA . LEU A 1 203 ? 25.061 17.127 41.110 1.00 12.14 218 LEU A CA 1
ATOM 1611 C C . LEU A 1 203 ? 25.006 17.479 42.592 1.00 12.38 218 LEU A C 1
ATOM 1612 O O . LEU A 1 203 ? 24.073 17.079 43.311 1.00 13.22 218 LEU A O 1
ATOM 1617 N N . ASP A 1 204 ? 26.010 18.219 43.075 1.00 12.35 219 ASP A N 1
ATOM 1618 C CA . ASP A 1 204 ? 26.027 18.619 44.481 1.00 13.35 219 ASP A CA 1
ATOM 1619 C C . ASP A 1 204 ? 24.809 19.467 44.796 1.00 13.15 219 ASP A C 1
ATOM 1620 O O . ASP A 1 204 ? 24.210 19.350 45.877 1.00 13.63 219 ASP A O 1
ATOM 1625 N N . MET A 1 205 ? 24.442 20.348 43.857 1.00 12.62 220 MET A N 1
ATOM 1626 C CA . MET A 1 205 ? 23.299 21.213 44.089 1.00 12.17 220 MET A CA 1
ATOM 1627 C C . MET A 1 205 ? 21.999 20.420 44.127 1.00 11.72 220 MET A C 1
ATOM 1628 O O . MET A 1 205 ? 21.105 20.744 44.912 1.00 13.17 220 MET A O 1
ATOM 1633 N N . LEU A 1 206 ? 21.875 19.377 43.308 1.00 11.64 221 LEU A N 1
ATOM 1634 C CA . LEU A 1 206 ? 20.678 18.547 43.364 1.00 12.11 221 LEU A CA 1
ATOM 1635 C C . LEU A 1 206 ? 20.589 17.811 44.693 1.00 12.54 221 LEU A C 1
ATOM 1636 O O . LEU A 1 206 ? 19.497 17.691 45.274 1.00 12.41 221 LEU A O 1
ATOM 1641 N N . LYS A 1 207 ? 21.724 17.328 45.212 1.00 13.13 222 LYS A N 1
ATOM 1642 C CA . LYS A 1 207 ? 21.690 16.727 46.549 1.00 14.04 222 LYS A CA 1
AT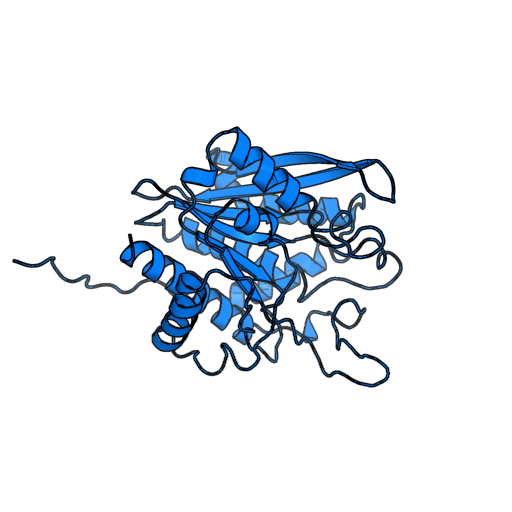OM 1643 C C . LYS A 1 207 ? 21.218 17.740 47.600 1.00 14.79 222 LYS A C 1
ATOM 1644 O O . LYS A 1 207 ? 20.404 17.416 48.485 1.00 14.28 222 LYS A O 1
ATOM 1650 N N . GLN A 1 208 ? 21.686 18.992 47.492 1.00 13.97 223 GLN A N 1
ATOM 1651 C CA . GLN A 1 208 ? 21.222 20.038 48.403 1.00 13.68 223 GLN A CA 1
ATOM 1652 C C . GLN A 1 208 ? 19.746 20.346 48.196 1.00 13.48 223 GLN A C 1
ATOM 1653 O O . GLN A 1 208 ? 19.007 20.553 49.166 1.00 14.04 223 GLN A O 1
ATOM 1659 N N . ALA A 1 209 ? 19.304 20.397 46.939 1.00 12.16 224 ALA A N 1
ATOM 1660 C CA . ALA A 1 209 ? 17.897 20.684 46.659 1.00 12.12 224 ALA A CA 1
ATOM 1661 C C . ALA A 1 209 ? 17.001 19.598 47.248 1.00 12.79 224 ALA A C 1
ATOM 1662 O O . ALA A 1 209 ? 15.904 19.882 47.753 1.00 13.38 224 ALA A O 1
ATOM 1664 N N . ALA A 1 210 ? 17.456 18.345 47.201 1.00 12.66 225 ALA A N 1
ATOM 1665 C CA . ALA A 1 210 ? 16.689 17.262 47.806 1.00 13.04 225 ALA A CA 1
ATOM 1666 C C . ALA A 1 210 ? 16.609 17.444 49.315 1.00 13.38 225 ALA A C 1
ATOM 1667 O O . ALA A 1 210 ? 15.536 17.261 49.906 1.00 14.24 225 ALA A O 1
ATOM 1669 N N . LYS A 1 211 ? 17.731 17.800 49.962 1.00 13.89 226 LYS A N 1
ATOM 1670 C CA . LYS A 1 211 ? 17.678 18.104 51.396 1.00 15.37 226 LYS A CA 1
ATOM 1671 C C . LYS A 1 211 ? 16.656 19.204 51.672 1.00 14.99 226 LYS A C 1
ATOM 1672 O O . LYS A 1 211 ? 15.826 19.090 52.584 1.00 15.98 226 LYS A O 1
ATOM 1682 N N . ASN A 1 212 ? 16.717 20.292 50.897 1.00 14.22 227 ASN A N 1
ATOM 1683 C CA . ASN A 1 212 ? 15.885 21.462 51.173 1.00 14.88 227 ASN A CA 1
ATOM 1684 C C . ASN A 1 212 ? 14.400 21.167 50.978 1.00 15.19 227 ASN A C 1
ATOM 1685 O O . ASN A 1 212 ? 13.558 21.798 51.628 1.00 18.41 227 ASN A O 1
ATOM 1690 N N . THR A 1 213 ? 14.057 20.240 50.083 1.00 14.73 228 THR A N 1
ATOM 1691 C CA . THR A 1 213 ? 12.669 19.927 49.791 1.00 14.49 228 THR A CA 1
ATOM 1692 C C . THR A 1 213 ? 12.174 18.688 50.518 1.00 13.92 228 THR A C 1
ATOM 1693 O O . THR A 1 213 ? 11.023 18.291 50.317 1.00 15.40 228 THR A O 1
ATOM 1697 N N . GLY A 1 214 ? 12.998 18.088 51.377 1.00 14.20 229 GLY A N 1
ATOM 1698 C CA . GLY A 1 214 ? 12.599 16.895 52.100 1.00 14.58 229 GLY A CA 1
ATOM 1699 C C . GLY A 1 214 ? 12.491 15.642 51.260 1.00 14.13 229 GLY A C 1
ATOM 1700 O O . GLY A 1 214 ? 11.730 14.732 51.609 1.00 16.09 229 GLY A O 1
ATOM 1701 N N . HIS A 1 215 ? 13.241 15.564 50.158 1.00 12.99 230 HIS A N 1
ATOM 1702 C CA . HIS A 1 215 ? 13.145 14.455 49.223 1.00 13.67 230 HIS A CA 1
ATOM 1703 C C . HIS A 1 215 ? 14.461 13.698 49.090 1.00 13.43 230 HIS A C 1
ATOM 1704 O O . HIS A 1 215 ? 14.709 13.074 48.058 1.00 14.62 230 HIS A O 1
ATOM 1711 N N . SER A 1 216 ? 15.309 13.719 50.119 1.00 14.39 231 SER A N 1
ATOM 1712 C CA . SER A 1 216 ? 16.597 13.035 50.007 1.00 15.65 231 SER A CA 1
ATOM 1713 C C . SER A 1 216 ? 16.443 11.547 49.754 1.00 15.39 231 SER A C 1
ATOM 1714 O O . SER A 1 216 ? 17.337 10.926 49.166 1.00 17.75 231 SER A O 1
ATOM 1717 N N . ALA A 1 217 ? 15.337 10.947 50.208 1.00 15.17 232 ALA A N 1
ATOM 1718 C CA . ALA A 1 217 ? 15.132 9.518 49.986 1.00 17.09 232 ALA A CA 1
ATOM 1719 C C . ALA A 1 217 ? 14.998 9.166 48.513 1.00 18.08 232 ALA A C 1
ATOM 1720 O O . ALA A 1 217 ? 15.032 7.977 48.176 1.00 19.69 232 ALA A O 1
ATOM 1722 N N . TYR A 1 218 ? 14.846 10.153 47.633 1.00 16.01 233 TYR A N 1
ATOM 1723 C CA . TYR A 1 218 ? 14.560 9.898 46.229 1.00 15.09 233 TYR A CA 1
ATOM 1724 C C . TYR A 1 218 ? 15.720 10.248 45.317 1.00 14.96 233 TYR A C 1
ATOM 1725 O O . TYR A 1 218 ? 15.535 10.265 44.100 1.00 15.59 233 TYR A O 1
ATOM 1734 N N . VAL A 1 219 ? 16.892 10.567 45.864 1.00 15.73 234 VAL A N 1
ATOM 1735 C CA . VAL A 1 219 ? 17.977 11.123 45.070 1.00 16.04 234 VAL A CA 1
ATOM 1736 C C . VA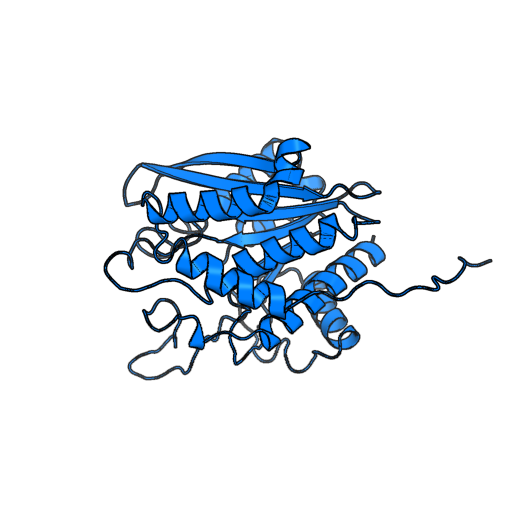L A 1 219 ? 19.273 10.372 45.360 1.00 14.84 234 VAL A C 1
ATOM 1737 O O . VAL A 1 219 ? 19.693 10.259 46.520 1.00 16.43 234 VAL A O 1
ATOM 1741 N N . PHE A 1 220 ? 19.881 9.831 44.300 1.00 14.10 235 PHE A N 1
ATOM 1742 C CA . PHE A 1 220 ? 21.244 9.296 44.295 1.00 15.19 235 PHE A CA 1
ATOM 1743 C C . PHE A 1 220 ? 21.427 7.926 44.952 1.00 16.49 235 PHE A C 1
ATOM 1744 O O . PHE A 1 220 ? 22.531 7.601 45.399 1.00 18.75 235 PHE A O 1
ATOM 1752 N N . LYS A 1 221 ? 20.382 7.090 44.988 1.00 16.02 236 LYS A N 1
ATOM 1753 C CA . LYS A 1 221 ? 20.562 5.710 45.445 1.00 16.96 236 LYS A CA 1
ATOM 1754 C C . LYS A 1 221 ? 21.614 4.989 44.609 1.00 17.95 236 LYS A C 1
ATOM 1755 O O . LYS A 1 221 ? 22.497 4.307 45.143 1.00 18.67 236 LYS A O 1
ATOM 1761 N N . ASN A 1 222 ? 21.524 5.112 43.298 1.00 17.45 237 ASN A N 1
ATOM 1762 C CA . ASN A 1 222 ? 22.408 4.426 42.376 1.00 17.85 237 ASN A CA 1
ATOM 1763 C C . ASN A 1 222 ? 23.285 5.451 41.678 1.00 17.12 237 ASN A C 1
ATOM 1764 O O . ASN A 1 222 ? 22.828 6.553 41.352 1.00 19.85 237 ASN A O 1
ATOM 1769 N N . SER A 1 223 ? 24.543 5.082 41.454 1.00 18.02 238 SER A N 1
ATOM 1770 C CA . SER A 1 223 ? 25.489 5.884 40.687 1.00 19.24 238 SER A CA 1
ATOM 1771 C C . SER A 1 223 ? 25.733 5.208 39.350 1.00 19.85 238 SER A C 1
ATOM 1772 O O . SER A 1 223 ? 25.993 4.000 39.298 1.00 23.41 238 SER A O 1
ATOM 1775 N N . THR A 1 224 ? 25.673 5.987 38.278 1.00 17.40 239 THR A N 1
ATOM 1776 C CA . THR A 1 224 ? 25.890 5.457 36.943 1.00 18.96 239 THR A CA 1
ATOM 1777 C C . THR A 1 224 ? 26.373 6.593 36.049 1.00 16.86 239 THR A C 1
ATOM 1778 O O . THR A 1 224 ? 26.841 7.626 36.535 1.00 18.41 239 THR A O 1
ATOM 1782 N N . ALA A 1 225 ? 26.317 6.373 34.744 1.00 15.51 240 ALA A N 1
ATOM 1783 C CA . ALA A 1 225 ? 26.622 7.403 33.763 1.00 15.55 240 ALA A CA 1
ATOM 1784 C C . ALA A 1 225 ? 25.660 7.192 32.610 1.00 15.60 240 ALA A C 1
ATOM 1785 O O . ALA A 1 225 ? 25.476 6.056 32.167 1.00 17.95 240 ALA A O 1
ATOM 1787 N N . VAL A 1 226 ? 25.033 8.267 32.147 1.00 14.90 241 VAL A N 1
ATOM 1788 C CA . VAL A 1 226 ? 23.913 8.177 31.222 1.00 14.45 241 VAL A CA 1
ATOM 1789 C C . VAL A 1 226 ? 24.254 8.895 29.924 1.00 13.53 241 VAL A C 1
ATOM 1790 O O . VAL A 1 226 ? 24.806 10.003 29.941 1.00 14.18 241 VAL A O 1
ATOM 1794 N N . GLU A 1 227 ? 23.884 8.274 28.799 1.00 13.23 242 GLU A N 1
ATOM 1795 C CA . GLU A 1 227 ? 23.914 8.920 27.495 1.00 13.29 242 GLU A CA 1
ATOM 1796 C C . GLU A 1 227 ? 22.514 9.456 27.227 1.00 12.72 242 GLU A C 1
ATOM 1797 O O . GLU A 1 227 ? 21.540 8.688 27.208 1.00 13.84 242 GLU A O 1
ATOM 1803 N N . ASP A 1 228 ? 22.404 10.773 27.071 1.00 12.25 243 ASP A N 1
ATOM 1804 C CA . ASP A 1 228 ? 21.106 11.430 26.980 1.00 12.59 243 ASP A CA 1
ATOM 1805 C C . ASP A 1 228 ? 21.312 12.813 26.371 1.00 11.47 243 ASP A C 1
ATOM 1806 O O . ASP A 1 228 ? 22.436 13.200 26.013 1.00 11.34 243 ASP A O 1
ATOM 1811 N N . ASP A 1 229 ? 20.207 13.562 26.287 1.00 11.46 244 ASP A N 1
ATOM 1812 C CA . ASP A 1 229 ? 20.108 14.858 25.612 1.00 12.69 244 ASP A CA 1
ATOM 1813 C C . ASP A 1 229 ? 21.006 15.943 26.199 1.00 11.85 244 ASP A C 1
ATOM 1814 O O . ASP A 1 229 ? 21.140 17.007 25.576 1.00 12.57 244 ASP A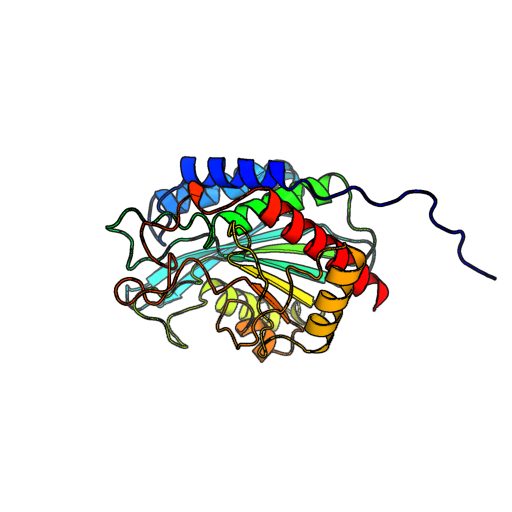 O 1
ATOM 1819 N N . HIS A 1 230 ? 21.630 15.721 27.358 1.00 11.28 245 HIS A N 1
ATOM 1820 C CA . HIS A 1 230 ? 22.548 16.704 27.923 1.00 12.11 245 HIS A CA 1
ATOM 1821 C C . HIS A 1 230 ? 23.940 16.646 27.300 1.00 11.91 245 HIS A C 1
ATOM 1822 O O . HIS A 1 230 ? 24.666 17.646 27.358 1.00 12.91 245 HIS A O 1
ATOM 1829 N N . LEU A 1 231 ? 24.315 15.528 26.674 1.00 11.65 246 LEU A N 1
ATOM 1830 C CA . LEU A 1 231 ? 25.676 15.407 26.150 1.00 12.59 246 LEU A CA 1
ATOM 1831 C C . LEU A 1 231 ? 26.047 16.428 25.077 1.00 11.47 246 LEU A C 1
ATOM 1832 O O . LEU A 1 231 ? 27.192 16.916 25.110 1.00 12.35 246 LEU A O 1
ATOM 1837 N N . PRO A 1 232 ? 25.179 16.798 24.124 1.00 11.29 247 PRO A N 1
ATOM 1838 C CA . PRO A 1 232 ? 25.598 17.798 23.122 1.00 12.50 247 PRO A CA 1
ATOM 1839 C C . PRO A 1 232 ? 25.893 19.158 23.724 1.00 11.76 247 PRO A C 1
ATOM 1840 O O . PRO A 1 232 ? 26.662 19.945 23.146 1.00 13.04 247 PRO A O 1
ATOM 1844 N N . PHE A 1 233 ? 25.288 19.465 24.876 1.00 12.14 248 PHE A N 1
ATOM 1845 C CA . PHE A 1 233 ? 25.580 20.706 25.583 1.00 12.33 248 PHE A CA 1
ATOM 1846 C C . PHE A 1 233 ? 26.846 20.578 26.413 1.00 11.92 248 PHE A C 1
ATOM 1847 O O . PHE A 1 233 ? 27.703 21.475 26.399 1.00 12.26 248 PHE A O 1
ATOM 1855 N N . ALA A 1 234 ? 26.997 19.452 27.109 1.00 12.40 249 ALA A N 1
ATOM 1856 C CA . ALA A 1 234 ? 28.158 19.250 27.961 1.00 13.87 249 ALA A CA 1
ATOM 1857 C C . ALA A 1 234 ? 29.437 19.253 27.146 1.00 14.69 249 ALA A C 1
ATOM 1858 O O . ALA A 1 234 ? 30.458 19.800 27.583 1.00 16.64 249 ALA A O 1
ATOM 1860 N N . LYS A 1 235 ? 29.412 18.635 25.963 1.00 13.48 250 LYS A N 1
ATOM 1861 C CA . LYS A 1 235 ? 30.628 18.581 25.154 1.00 13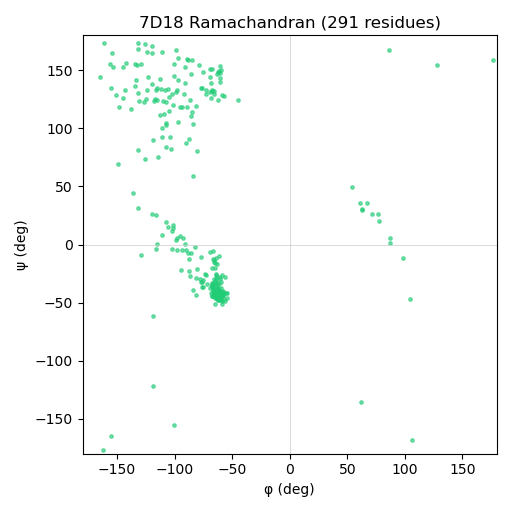.90 250 LYS A CA 1
ATOM 1862 C C . LYS A 1 235 ? 31.057 19.957 24.649 1.00 14.59 250 LYS A C 1
ATOM 1863 O O . LYS A 1 235 ? 32.195 20.115 24.186 1.00 15.69 250 LYS A O 1
ATOM 1869 N N . ARG A 1 236 ? 30.191 20.960 24.764 1.00 15.83 251 ARG A N 1
ATOM 1870 C CA . ARG A 1 236 ? 30.511 22.329 24.403 1.00 17.22 251 ARG A CA 1
ATOM 1871 C C . ARG A 1 236 ? 30.723 23.203 25.629 1.00 18.16 251 ARG A C 1
ATOM 1872 O O . ARG A 1 236 ? 30.715 24.437 25.512 1.00 20.03 251 ARG A O 1
ATOM 1880 N N . GLY A 1 237 ? 30.899 22.597 26.806 1.00 16.39 252 GLY A N 1
ATOM 1881 C CA . GLY A 1 237 ? 31.248 23.339 28.009 1.00 17.44 252 GLY A CA 1
ATOM 1882 C C . GLY A 1 237 ? 30.083 23.896 28.802 1.00 15.73 252 GLY A C 1
ATOM 1883 O O . GLY A 1 237 ? 30.307 24.620 29.779 1.00 18.25 252 GLY A O 1
ATOM 1884 N N . VAL A 1 238 ? 28.849 23.584 28.427 1.00 13.44 253 VAL A N 1
ATOM 1885 C CA . VAL A 1 238 ? 27.675 24.056 29.173 1.00 12.14 253 VAL A CA 1
ATOM 1886 C C . VAL A 1 238 ? 27.520 23.217 30.439 1.00 12.37 253 VAL A C 1
ATOM 1887 O O . VAL A 1 238 ? 27.613 21.981 30.363 1.00 13.36 253 VAL A O 1
ATOM 1891 N N . PRO A 1 239 ? 27.261 23.824 31.602 1.00 12.38 254 PRO A N 1
ATOM 1892 C CA . PRO A 1 239 ? 26.936 23.028 32.803 1.00 11.75 254 PRO A CA 1
ATOM 1893 C C . PRO A 1 239 ? 25.618 22.294 32.621 1.00 11.33 254 PRO A C 1
ATOM 1894 O O . PRO A 1 239 ? 24.612 22.898 32.234 1.00 13.01 254 PRO A O 1
ATOM 1898 N N . VAL A 1 240 ? 25.620 20.982 32.886 1.00 11.03 255 VAL A N 1
ATOM 1899 C CA . VAL A 1 240 ? 24.439 20.158 32.626 1.00 11.43 255 VAL A CA 1
ATOM 1900 C C . VAL A 1 240 ? 24.118 19.274 33.825 1.00 10.22 255 VAL A C 1
ATOM 1901 O O . VAL A 1 240 ? 24.993 18.891 34.607 1.00 10.79 255 VAL A O 1
ATOM 1905 N N . LEU A 1 241 ? 22.842 18.910 33.929 1.00 10.86 256 LEU A N 1
ATOM 1906 C CA . LEU A 1 241 ? 22.401 17.920 34.906 1.00 11.75 256 LEU A CA 1
ATOM 1907 C C . LEU A 1 241 ? 21.282 17.102 34.289 1.00 10.91 256 LEU A C 1
ATOM 1908 O O . LEU A 1 241 ? 20.283 17.667 33.830 1.00 11.50 256 LEU A O 1
ATOM 1913 N N . ASP A 1 242 ? 21.427 15.782 34.293 1.00 10.90 257 ASP A N 1
ATOM 1914 C CA . ASP A 1 242 ? 20.352 14.887 33.881 1.00 11.53 257 ASP A CA 1
ATOM 1915 C C . ASP A 1 242 ? 19.627 14.394 35.133 1.00 11.58 257 ASP A C 1
ATOM 1916 O O . ASP A 1 242 ? 20.153 13.553 35.887 1.00 12.79 257 ASP A O 1
ATOM 1921 N N . ILE A 1 243 ? 18.426 14.926 35.361 1.00 11.69 258 ILE A N 1
ATOM 1922 C CA . ILE A 1 243 ? 17.570 14.492 36.460 1.00 11.55 258 ILE A CA 1
ATOM 1923 C C . ILE A 1 243 ? 16.757 13.325 35.900 1.00 11.04 258 ILE A C 1
ATOM 1924 O O . ILE A 1 243 ? 15.700 13.498 35.278 1.00 11.66 258 ILE A O 1
ATOM 1929 N N . ILE A 1 244 ? 17.302 12.118 36.064 1.00 11.47 259 ILE A N 1
ATOM 1930 C CA . ILE A 1 244 ? 16.807 10.934 35.383 1.00 12.22 259 ILE A CA 1
ATOM 1931 C C . ILE A 1 244 ? 16.679 9.791 36.372 1.00 11.66 259 ILE A C 1
ATOM 1932 O O . ILE A 1 244 ? 17.535 9.603 37.241 1.00 12.40 259 ILE A O 1
ATOM 1937 N N . ASP A 1 245 ? 15.620 9.003 36.210 1.00 12.08 260 ASP A N 1
ATOM 1938 C CA . ASP A 1 245 ? 15.501 7.689 36.837 1.00 12.81 260 ASP A CA 1
ATOM 1939 C C . ASP A 1 245 ? 15.595 6.678 35.694 1.00 13.31 260 ASP A C 1
ATOM 1940 O O . ASP A 1 245 ? 14.639 6.474 34.944 1.00 14.15 260 ASP A O 1
ATOM 1945 N N . ILE A 1 246 ? 16.778 6.091 35.518 1.00 13.72 261 ILE A N 1
ATOM 1946 C CA . ILE A 1 246 ? 16.992 5.139 34.431 1.00 15.38 261 ILE A CA 1
ATOM 1947 C C . ILE A 1 246 ? 16.695 3.713 34.863 1.00 15.43 261 ILE A C 1
ATOM 1948 O O . ILE A 1 246 ? 16.790 2.787 34.048 1.00 19.41 261 ILE A O 1
ATOM 1953 N N . ASP A 1 247 ? 16.280 3.514 36.109 1.00 14.47 262 ASP A N 1
ATOM 1954 C CA . ASP A 1 247 ? 15.973 2.178 36.623 1.00 15.05 262 ASP A CA 1
ATOM 1955 C C . ASP A 1 247 ? 14.457 2.025 36.656 1.00 14.81 262 ASP A C 1
ATOM 1956 O O . ASP A 1 247 ? 13.799 2.239 37.679 1.00 15.87 262 ASP A O 1
ATOM 1961 N N . TYR A 1 248 ? 13.893 1.688 35.505 1.00 14.49 263 TYR A N 1
ATOM 1962 C CA . TYR A 1 248 ? 12.450 1.753 35.285 1.00 14.45 263 TYR A CA 1
ATOM 1963 C C . TYR A 1 248 ? 11.906 0.333 35.251 1.00 15.81 263 TYR A C 1
ATOM 1964 O O . TYR A 1 248 ? 12.069 -0.376 34.254 1.00 15.91 263 TYR A O 1
ATOM 1973 N N . GLY A 1 249 ? 11.275 -0.077 36.344 1.00 16.57 264 GLY A N 1
ATOM 1974 C CA . GLY A 1 249 ? 10.636 -1.372 36.427 1.00 16.20 264 GLY A CA 1
ATOM 1975 C C . GLY A 1 249 ? 11.574 -2.485 36.860 1.00 16.39 264 GLY A C 1
ATOM 1976 O O . GLY A 1 249 ? 12.804 -2.332 36.892 1.00 16.65 264 GLY A O 1
ATOM 1977 N N . PRO A 1 250 ? 11.002 -3.640 37.204 1.00 16.14 265 PRO A N 1
ATOM 1978 C CA . PRO A 1 250 ? 11.829 -4.766 37.679 1.00 16.54 265 PRO A CA 1
ATOM 1979 C C . PRO A 1 250 ? 12.616 -5.401 36.542 1.00 15.79 265 PRO A C 1
ATOM 1980 O O . PRO A 1 250 ? 12.077 -5.676 35.467 1.00 16.25 265 PRO A O 1
ATOM 1984 N N . ARG A 1 251 ? 13.903 -5.619 36.778 1.00 16.25 266 ARG A N 1
ATOM 1985 C CA . ARG A 1 251 ? 14.765 -6.259 35.794 1.00 16.32 266 ARG A CA 1
ATOM 1986 C C . ARG A 1 251 ? 14.663 -7.762 35.987 1.00 17.92 266 ARG A C 1
ATOM 1987 O O . ARG A 1 251 ? 14.869 -8.263 37.099 1.00 19.07 266 ARG A O 1
ATOM 1999 N N . THR A 1 252 ? 14.310 -8.472 34.927 1.00 19.75 267 THR A N 1
ATOM 2000 C CA . THR A 1 252 ? 14.194 -9.917 34.983 1.00 22.06 267 THR A CA 1
ATOM 2001 C C . THR A 1 252 ? 14.931 -10.508 33.791 1.00 23.19 267 THR A C 1
ATOM 2002 O O . THR A 1 252 ? 15.378 -9.795 32.892 1.00 23.37 267 THR A O 1
ATOM 2006 N N . PHE A 1 253 ? 15.037 -11.838 33.775 1.00 24.66 268 PHE A N 1
ATOM 2007 C CA . PHE A 1 253 ? 15.643 -12.514 32.634 1.00 26.85 268 PHE A CA 1
ATOM 2008 C C . PHE A 1 253 ? 14.954 -12.125 31.330 1.00 27.31 268 PHE A C 1
ATOM 2009 O O . PHE A 1 253 ? 15.611 -11.904 30.303 1.00 29.75 268 PHE A O 1
ATOM 2017 N N . SER A 1 254 ? 13.629 -12.038 31.345 1.00 24.60 269 SER A N 1
ATOM 2018 C CA . SER A 1 254 ? 12.905 -11.753 30.117 1.00 23.41 269 SER A CA 1
ATOM 2019 C C . SER A 1 254 ? 12.765 -10.257 29.847 1.00 23.74 269 SER A C 1
ATOM 2020 O O . SER A 1 254 ? 12.578 -9.870 28.688 1.00 25.72 269 SER A O 1
ATOM 2023 N N . MET A 1 255 ? 12.853 -9.412 30.876 1.00 21.76 270 MET A N 1
ATOM 2024 C CA . MET A 1 255 ? 12.808 -7.954 30.732 1.00 21.89 270 MET A CA 1
ATOM 2025 C C . MET A 1 255 ? 14.041 -7.373 31.394 1.00 19.97 270 MET A C 1
ATOM 2026 O O . MET A 1 255 ? 13.958 -6.798 32.488 1.00 17.96 270 MET A O 1
ATOM 2031 N N . PRO A 1 256 ? 15.214 -7.518 30.766 1.00 20.68 271 PRO A N 1
ATOM 2032 C CA . PRO A 1 256 ? 16.450 -7.090 31.439 1.00 23.07 271 PRO A CA 1
ATOM 2033 C C . PRO A 1 256 ? 16.535 -5.603 31.665 1.00 19.99 271 PRO A C 1
ATOM 2034 O O . PRO A 1 256 ? 17.369 -5.171 32.471 1.00 21.33 271 PRO A O 1
ATOM 2038 N N . ASP A 1 257 ? 15.693 -4.804 31.002 1.00 19.08 272 ASP A N 1
ATOM 2039 C CA . ASP A 1 257 ? 15.658 -3.363 31.201 1.00 18.13 272 ASP A CA 1
ATOM 2040 C C . ASP A 1 257 ? 14.317 -2.920 31.776 1.00 15.33 272 ASP A C 1
ATOM 2041 O O . ASP A 1 257 ? 13.884 -1.778 31.569 1.00 16.68 272 ASP A O 1
ATOM 2046 N N . GLY A 1 258 ? 13.636 -3.819 32.481 1.00 14.88 273 GLY A N 1
ATOM 2047 C CA . GLY A 1 258 ? 12.367 -3.436 33.085 1.00 15.29 273 GLY A CA 1
ATOM 2048 C C . GLY A 1 258 ? 11.334 -3.036 32.040 1.00 14.39 273 GLY A C 1
ATOM 2049 O O . GLY A 1 258 ? 11.161 -3.691 31.003 1.00 15.39 273 GLY A O 1
ATOM 2050 N N . TYR A 1 259 ? 10.635 -1.934 32.310 1.00 13.45 274 TYR A N 1
ATOM 2051 C CA . TYR A 1 259 ? 9.606 -1.422 31.417 1.00 13.03 274 TYR A CA 1
ATOM 2052 C C . TYR A 1 259 ? 10.162 -0.522 30.326 1.00 14.03 274 TYR A C 1
ATOM 2053 O O . TYR A 1 259 ? 9.409 -0.134 29.433 1.00 15.01 274 TYR A O 1
ATOM 2062 N N . HIS A 1 260 ? 11.441 -0.185 30.382 1.00 13.07 275 HIS A N 1
ATOM 2063 C CA . HIS A 1 260 ? 12.044 0.754 29.443 1.00 13.43 275 HIS A CA 1
ATOM 2064 C C . HIS A 1 260 ? 11.974 0.209 28.021 1.00 13.20 275 HIS A C 1
ATOM 2065 O O . HIS A 1 260 ? 12.430 -0.908 27.750 1.00 15.30 275 HIS A O 1
ATOM 2072 N N . HIS A 1 261 ? 11.379 0.993 27.125 1.00 12.50 276 HIS A N 1
ATOM 2073 C CA . HIS A 1 261 ? 11.273 0.645 25.703 1.00 12.40 276 HIS A CA 1
ATOM 2074 C C . HIS A 1 261 ? 10.449 -0.609 25.468 1.00 13.58 276 HIS A C 1
ATOM 2075 O O . HIS A 1 261 ? 10.663 -1.333 24.499 1.00 16.18 276 HIS A O 1
ATOM 2082 N N . THR A 1 262 ? 9.466 -0.860 26.328 1.00 13.89 277 THR A N 1
ATOM 2083 C CA . THR A 1 262 ? 8.496 -1.921 26.111 1.00 14.60 277 THR A CA 1
ATOM 2084 C C . THR A 1 262 ? 7.098 -1.329 26.142 1.00 13.70 277 THR A C 1
ATOM 2085 O O . THR A 1 262 ? 6.883 -0.217 26.638 1.00 13.28 277 THR A O 1
ATOM 2089 N N . ALA A 1 263 ? 6.131 -2.127 25.671 1.00 14.58 278 ALA A N 1
ATOM 2090 C CA . ALA A 1 263 ? 4.729 -1.727 25.726 1.00 14.86 278 ALA A CA 1
ATOM 2091 C C . ALA A 1 263 ? 4.195 -1.635 27.154 1.00 15.57 278 ALA A C 1
ATOM 2092 O O . ALA A 1 263 ? 3.049 -1.222 27.341 1.00 17.45 278 ALA A O 1
ATOM 2094 N N . GLU A 1 264 ? 4.980 -2.015 28.158 1.00 14.34 279 GLU A N 1
ATOM 2095 C CA . GLU A 1 264 ? 4.571 -1.844 29.544 1.00 14.08 279 GLU A CA 1
ATOM 2096 C C . GLU A 1 264 ? 4.841 -0.431 30.058 1.00 12.84 279 GLU A C 1
ATOM 2097 O O . GLU A 1 264 ? 4.524 -0.139 31.204 1.00 12.89 279 GLU A O 1
ATOM 2103 N N . ASP A 1 265 ? 5.432 0.459 29.256 1.00 12.62 280 ASP A N 1
ATOM 2104 C CA . ASP A 1 265 ? 5.659 1.841 29.689 1.00 11.68 280 ASP A CA 1
ATOM 2105 C C . ASP A 1 265 ? 4.348 2.611 29.504 1.00 11.99 280 ASP A C 1
ATOM 2106 O O . ASP A 1 265 ? 4.141 3.336 28.529 1.00 12.49 280 ASP A O 1
ATOM 2111 N N . THR A 1 266 ? 3.447 2.440 30.474 1.00 12.44 281 THR A N 1
ATOM 2112 C CA . THR A 1 266 ? 2.068 2.908 30.385 1.00 12.85 281 THR A CA 1
ATOM 2113 C C . THR A 1 266 ? 1.712 3.783 31.592 1.00 13.06 281 THR A C 1
ATOM 2114 O O . THR A 1 266 ? 2.486 3.928 32.545 1.00 12.88 281 THR A O 1
ATOM 2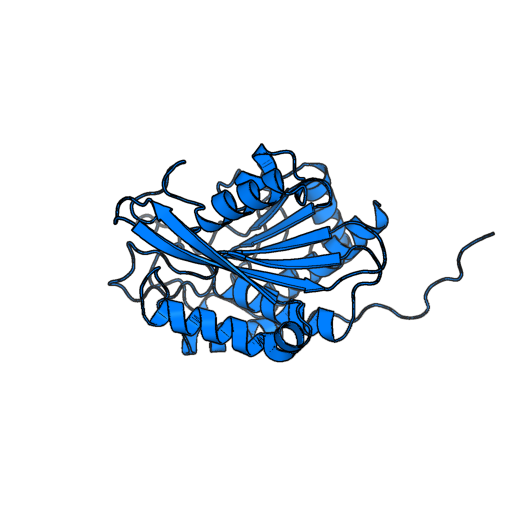118 N N . LEU A 1 267 ? 0.525 4.396 31.526 1.00 13.17 282 LEU A N 1
ATOM 2119 C CA . LEU A 1 267 ? 0.135 5.386 32.531 1.00 13.29 282 LEU A CA 1
ATOM 2120 C C . LEU A 1 267 ? 0.035 4.788 33.929 1.00 13.18 282 LEU A C 1
ATOM 2121 O O . LEU A 1 267 ? 0.264 5.492 34.914 1.00 14.57 282 LEU A O 1
ATOM 2126 N N . ASP A 1 268 ? -0.265 3.492 34.047 1.00 13.47 283 ASP A N 1
ATOM 2127 C CA . ASP A 1 268 ? -0.324 2.871 35.366 1.00 14.33 283 ASP A CA 1
ATOM 2128 C C . ASP A 1 268 ? 1.056 2.748 36.021 1.00 14.43 283 ASP A C 1
ATOM 2129 O O . ASP A 1 268 ? 1.144 2.340 37.183 1.00 16.38 283 ASP A O 1
ATOM 2134 N N . LYS A 1 269 ? 2.136 3.069 35.313 1.00 13.70 284 LYS A N 1
ATOM 2135 C CA . LYS A 1 269 ? 3.482 2.995 35.881 1.00 13.58 284 LYS A CA 1
ATOM 2136 C C . LYS A 1 269 ? 3.957 4.304 36.474 1.00 14.51 284 LYS A C 1
ATOM 2137 O O . LYS A 1 269 ? 5.059 4.347 37.018 1.00 15.32 284 LYS A O 1
ATOM 2143 N N . ILE A 1 270 ? 3.186 5.374 36.352 1.00 14.29 285 ILE A N 1
ATOM 2144 C CA . ILE A 1 270 ? 3.649 6.668 36.817 1.00 15.37 285 ILE A CA 1
ATOM 2145 C C . ILE A 1 270 ? 2.703 7.176 37.897 1.00 13.64 285 ILE A C 1
ATOM 2146 O O . ILE A 1 270 ? 1.593 6.659 38.082 1.00 15.44 285 ILE A O 1
ATOM 2151 N N . SER A 1 271 ? 3.155 8.186 38.638 1.00 13.62 286 SER A N 1
ATOM 2152 C CA . SER A 1 271 ? 2.333 8.695 39.727 1.00 14.70 286 SER A CA 1
ATOM 2153 C C . SER A 1 271 ? 2.489 10.196 39.873 1.00 13.04 286 SER A C 1
ATOM 2154 O O . SER A 1 271 ? 3.540 10.770 39.573 1.00 13.03 286 SER A O 1
ATOM 2157 N N . ALA A 1 272 ? 1.433 10.812 40.401 1.00 12.93 287 ALA A N 1
ATOM 2158 C CA . ALA A 1 272 ? 1.506 12.223 40.758 1.00 12.11 287 ALA A CA 1
ATOM 2159 C C . ALA A 1 272 ? 2.536 12.462 41.851 1.00 11.72 287 ALA A C 1
ATOM 2160 O O . ALA A 1 272 ? 3.159 13.525 41.878 1.00 12.21 287 ALA A O 1
ATOM 2162 N N . HIS A 1 273 ? 2.722 11.500 42.764 1.00 11.49 288 HIS A N 1
ATOM 2163 C CA . HIS A 1 273 ? 3.700 11.685 43.835 1.00 11.54 288 HIS A CA 1
ATOM 2164 C C . HIS A 1 273 ? 5.104 11.878 43.259 1.00 11.09 288 HIS A C 1
ATOM 2165 O O . HIS A 1 273 ? 5.832 12.801 43.651 1.00 11.69 288 HIS A O 1
ATOM 2172 N N . SER A 1 274 ? 5.488 11.027 42.299 1.00 11.33 289 SER A N 1
ATOM 2173 C CA . SER A 1 274 ? 6.792 11.177 41.662 1.00 10.92 289 SER A CA 1
ATOM 2174 C C . SER A 1 274 ? 6.902 12.497 40.903 1.00 11.68 289 SER A C 1
ATOM 2175 O O . SER A 1 274 ? 7.932 13.176 40.975 1.00 11.72 289 SER A O 1
ATOM 2178 N N . LEU A 1 275 ? 5.853 12.883 40.163 1.00 10.92 290 LEU A N 1
ATOM 2179 C CA . LEU A 1 275 ? 5.918 14.155 39.454 1.00 11.36 290 LEU A CA 1
ATOM 2180 C C . LEU A 1 275 ? 5.993 15.338 40.408 1.00 11.42 290 LEU A C 1
ATOM 2181 O O . LEU A 1 275 ? 6.631 16.348 40.090 1.00 11.66 290 LEU A O 1
ATOM 2186 N N . GLN A 1 276 ? 5.372 15.222 41.585 1.00 10.74 291 GLN A N 1
ATOM 2187 C CA . GLN A 1 276 ? 5.471 16.260 42.607 1.00 10.64 291 GLN A CA 1
ATOM 2188 C C . GLN A 1 276 ? 6.908 16.403 43.084 1.00 11.62 291 GLN A C 1
ATOM 2189 O O . GLN A 1 276 ? 7.426 17.520 43.228 1.00 12.35 291 GLN A O 1
ATOM 2195 N N . ILE A 1 277 ? 7.557 15.275 43.362 1.00 11.40 292 ILE A N 1
ATOM 2196 C CA . ILE A 1 277 ? 8.957 15.300 43.796 1.00 11.56 292 ILE A CA 1
ATOM 2197 C C . ILE A 1 277 ? 9.827 15.939 42.719 1.00 11.51 292 ILE A C 1
ATOM 2198 O O . ILE A 1 277 ? 10.676 16.802 42.998 1.00 12.04 292 ILE A O 1
ATOM 2203 N N . ALA A 1 278 ? 9.641 15.508 41.466 1.00 12.25 293 ALA A N 1
ATOM 2204 C CA . ALA A 1 278 ? 10.427 16.051 40.367 1.00 12.54 293 ALA A CA 1
ATOM 2205 C C . ALA A 1 278 ? 10.242 17.560 40.244 1.00 11.40 293 ALA A C 1
ATOM 2206 O O . ALA A 1 278 ? 11.217 18.314 40.112 1.00 11.79 293 ALA A O 1
ATOM 2208 N N . GLY A 1 279 ? 8.993 18.024 40.250 1.00 11.28 294 GLY A N 1
ATOM 2209 C CA . GLY A 1 279 ? 8.768 19.461 40.140 1.00 12.60 294 GLY A CA 1
ATOM 2210 C C . GLY A 1 279 ? 9.330 20.248 41.314 1.00 11.39 294 GLY A C 1
ATOM 2211 O O . GLY A 1 279 ? 9.885 21.341 41.131 1.00 12.48 294 GLY A O 1
ATOM 2212 N N . ASP A 1 280 ? 9.185 19.717 42.538 1.00 12.01 295 ASP A N 1
ATOM 2213 C CA . ASP A 1 280 ? 9.781 20.365 43.712 1.00 12.05 295 ASP A CA 1
ATOM 2214 C C . ASP A 1 280 ? 11.287 20.514 43.533 1.00 12.14 295 ASP A C 1
ATOM 2215 O O . ASP A 1 280 ? 11.868 21.567 43.863 1.00 12.22 295 ASP A O 1
ATOM 2220 N N . LEU A 1 281 ? 11.942 19.455 43.027 1.00 11.77 296 LEU A N 1
ATOM 2221 C CA . LEU A 1 281 ? 13.387 19.506 42.816 1.00 12.28 296 LEU A CA 1
ATOM 2222 C C . LEU A 1 281 ? 13.753 20.541 41.766 1.00 11.59 296 LEU A C 1
ATOM 2223 O O . LEU A 1 281 ? 14.723 21.285 41.938 1.00 12.04 296 LEU A O 1
ATOM 2228 N N . PHE A 1 282 ? 13.017 20.584 40.654 1.00 11.30 297 PHE A N 1
ATOM 2229 C CA . PHE A 1 282 ? 13.327 21.569 39.620 1.00 11.38 297 PHE A CA 1
ATOM 2230 C C . PHE A 1 282 ? 13.181 23.001 40.132 1.00 11.52 297 PHE A C 1
ATOM 2231 O O . PHE A 1 282 ? 14.040 23.851 39.873 1.00 12.33 297 PHE A O 1
ATOM 2239 N N . LEU A 1 283 ? 12.095 23.299 40.851 1.00 11.36 298 LEU A N 1
ATOM 2240 C CA . LEU A 1 283 ? 11.932 24.668 41.355 1.00 11.67 298 LEU A CA 1
ATOM 2241 C C . LEU A 1 283 ? 13.028 25.031 42.346 1.00 11.05 298 LEU A C 1
ATOM 2242 O O . LEU A 1 283 ? 13.522 26.181 42.367 1.00 12.02 298 LEU A O 1
ATOM 2247 N N . GLU A 1 284 ? 13.425 24.067 43.194 1.00 11.44 299 GLU A N 1
ATOM 2248 C CA . GLU A 1 284 ? 14.497 24.344 44.145 1.00 11.30 299 GLU A CA 1
ATOM 2249 C C . GLU A 1 284 ? 15.838 24.510 43.437 1.00 11.77 299 GLU A C 1
ATOM 2250 O O . GLU A 1 284 ? 16.634 25.376 43.823 1.00 12.19 299 GLU A O 1
ATOM 2256 N N . MET A 1 285 ? 16.094 23.720 42.382 1.00 11.16 300 MET A N 1
ATOM 2257 C CA . MET A 1 285 ? 17.308 23.915 41.591 1.00 11.44 300 MET A CA 1
ATOM 2258 C C . MET A 1 285 ? 17.358 25.319 41.005 1.00 11.46 300 MET A C 1
ATOM 2259 O O . MET A 1 285 ? 18.412 25.964 41.016 1.00 12.64 300 MET A O 1
ATOM 2264 N N . ILE A 1 286 ? 16.232 25.803 40.470 1.00 11.46 301 ILE A N 1
ATOM 2265 C CA . ILE A 1 286 ? 16.223 27.159 39.933 1.00 11.82 301 ILE A CA 1
ATOM 2266 C C . ILE A 1 286 ? 16.594 28.166 41.017 1.00 11.99 301 ILE A C 1
ATOM 2267 O O . ILE A 1 286 ? 17.399 29.089 40.783 1.00 12.34 301 ILE A O 1
ATOM 2272 N N . ARG A 1 287 ? 16.018 28.008 42.217 1.00 12.00 302 ARG A N 1
ATOM 2273 C CA . ARG A 1 287 ? 16.350 28.944 43.298 1.00 13.11 302 ARG A CA 1
ATOM 2274 C C . ARG A 1 287 ? 17.838 28.886 43.636 1.00 11.70 302 ARG A C 1
ATOM 2275 O O . ARG A 1 287 ? 18.486 29.922 43.845 1.00 13.28 302 ARG A O 1
ATOM 2283 N N . LEU A 1 288 ? 18.403 27.680 43.690 1.00 11.95 303 LEU A N 1
ATOM 2284 C CA . LEU A 1 288 ? 19.803 27.534 44.079 1.00 11.55 303 LEU A CA 1
ATOM 2285 C C . LEU A 1 288 ? 20.746 28.035 42.990 1.00 11.93 303 LEU A C 1
ATOM 2286 O O . LEU A 1 288 ? 21.804 28.605 43.294 1.00 12.57 303 LEU A O 1
ATOM 2291 N N . ILE A 1 289 ? 20.372 27.870 41.719 1.00 11.98 304 ILE A N 1
ATOM 2292 C CA . ILE A 1 289 ? 21.194 28.418 40.642 1.00 12.39 304 ILE A CA 1
ATOM 2293 C C . ILE A 1 289 ? 21.167 29.934 40.689 1.00 12.11 304 ILE A C 1
ATOM 2294 O O . ILE A 1 289 ? 22.199 30.594 40.520 1.00 13.39 304 ILE A O 1
ATOM 2299 N N . ASN A 1 290 ? 19.991 30.512 40.947 1.00 12.55 305 ASN A N 1
ATOM 2300 C CA . ASN A 1 290 ? 19.915 31.960 41.090 1.00 13.70 305 ASN A CA 1
ATOM 2301 C C . ASN A 1 290 ? 20.798 32.439 42.230 1.00 13.40 305 ASN A C 1
ATOM 2302 O O . ASN A 1 290 ? 21.477 33.465 42.098 1.00 16.42 305 ASN A O 1
ATOM 2307 N N . GLN A 1 291 ? 20.773 31.729 43.363 1.00 13.55 306 GLN A N 1
ATOM 2308 C CA . GLN A 1 291 ? 21.593 32.113 44.512 1.00 15.47 306 GLN A CA 1
ATOM 2309 C C . GLN A 1 291 ? 23.081 32.029 44.198 1.00 14.13 306 GLN A C 1
ATOM 2310 O O . GLN A 1 291 ? 23.865 32.902 44.607 1.00 15.69 306 GLN A O 1
ATOM 2320 N N . ARG A 1 292 ? 23.490 30.984 43.471 1.00 14.08 307 ARG A N 1
ATOM 2321 C CA . ARG A 1 292 ? 24.891 30.821 43.098 1.00 14.65 307 ARG A CA 1
ATOM 2322 C C . ARG A 1 292 ? 25.387 32.001 42.271 1.00 16.19 307 ARG A C 1
ATOM 2323 O O . ARG A 1 292 ? 26.526 32.450 42.440 1.00 16.93 307 ARG A O 1
ATOM 2331 N N . GLY A 1 293 ? 24.545 32.532 41.392 1.00 17.45 308 GLY A N 1
ATOM 2332 C CA . GLY A 1 293 ? 24.866 33.722 40.629 1.00 20.47 308 GLY A CA 1
ATOM 2333 C C . GLY A 1 293 ? 25.918 33.509 39.561 1.00 24.17 308 GLY A C 1
ATOM 2334 O O . GLY A 1 293 ? 26.157 32.389 39.096 1.00 24.06 308 GLY A O 1
#

Nearest PDB structures (foldseek):
  7d18-assembly1_A  TM=1.003E+00  e=1.682E-67  Acidobacteriales bacterium 59-55
  4fbe-assembly2_B  TM=7.914E-01  e=3.783E-24  Drosophila melanogaster
  4fbe-assembly1_A  TM=8.030E-01  e=1.151E-23  Drosophila melanogaster
  4fai-assembly1_A  TM=7.864E-01  e=4.844E-24  Drosophila melanogaster
  4fai-assembly2_B  TM=7.707E-01  e=3.783E-24  Drosophila melanogaster

Foldseek 3Di:
DDDDDDPDDADAQQLVQLLVQLVVLCVQQQAQAFPDVSVVSSVVSLCVLCVVQVVVVQKDWDWDWAQAPVGTTIWIKMKGKQAEDDFFEEEEEAEAHDAQVCRPDRHRCSLFRSSVSSLVSSVVVSCVVVPHHFGMYMYMHFYQQHFNPDDDPRRGLRRLLVVLVVCVVVVNLVRYLEYEYEGRQQFPLAAFAAAPLADVVLSVQLCVLCVVLVNNVRYHPHYDHDDTNCVSSVVVPHHYDYRYDQQHADADPVRNRHCPPHSVSDSVRGDSVRSSSVRSSVVSSVVVSRVVD

Secondary structure (DSSP, 8-state):
--PPPP-SPPPPP-HHHHHHHHHHHHHH-S---TTSHHHHHHHHHHHHT-HHHHHHT-EEEEEEEEEETTEEEEEEEEEEEE--SEEEEEEEEEE----GGGTTTT---IIIIIHHHHHHHHHHHHHHHS--SSEEEEEEEES--S-SSS-SSSSS-HHHHHHHHHHHHHTGGGGEEEEEEEESTTBSS--EEEETTS-HHHHHHHHHHHHHHT-GGGEEEEEE---STTHHHHTTT--EEEEE----S---SS-TTTTTTSTT-SGGGB-HHHHHHHHHHHHHHHHHHHHH-

Organism: NCBI:txid1895690

InterPro domains:
  IPR007484 Peptidase M28 [PF04389] (92-300)
  IPR040234 Glutaminyl-peptide cyclotransferase-like [PTHR12283] (41-286)

Radius of gyration: 17.97 Å; Cα contacts (8 Å, |Δi|>4): 615; chains: 1; bounding box: 36×59×52 Å

Sequence (293 aa):
AQKAPAQNSPARFNGQAAYNLTRQYIAAAPKRWVGSPGHAKAEAFIKDHFKPEIAQGRFETDRFTAGTPAGLLEMRNYIVRYPGKKDGVIVLATHYETNYPLRDINFVGANDGGSTTALLIEMGNYLRAHPPQGYSIWLVFDDGEEAIQSWSATDSLYGTRHLAAKWSQDGTLKKIKAFLLADMIGDKDLNIDRDANSTPWLLDMLKQAAKNTGHSAYVFKNSTAVEDDHLPFAKRGVPVLDIIDIDYGPRTFSMPDGYHHTAEDTLDKISAHSLQIAGDLFLEMIRLINQRG